Protein 4R1H (pdb70)

Radius of gyration: 22.58 Å; Cα contacts (8 Å, |Δi|>4): 256; chains: 2; bounding box: 58×42×52 Å

Secondary structure (DSSP, 8-state):
--TTS-HHHHHHHHHHHHHHTTSSPTTPBPPPHHHHHHHHT--HHHHHHHHHHHHHTTSEEEETTTEEEE---HHHHHHHHHHHHHHHHHHHHH--TTS--HHHHHHHHHHPPP-/--SSS-HHHHHHHHHHHHHHTTSS-TTPBPPPHHHHHHHHT--HHHHHHHHHHHHHTTSEEEETTTEEEE-S-HHHHHHHHHHHHHHHHHHHHH--TT---HHHHHHHHHH--

Sequence (228 aa):
FDDSKPIYKQIIVHYIIHTEIVTGTYEEAGDKLLSVRELATKLEEVNPTTIQRAYAELEEETEIIIYTVRRGTGKYLTEDKRRIEQQLENDIAKQQLTENFISESKLGINKEKKIIAWVKKVEEVFDDSKPIYKQIVHYIIHTEIVTGTYEAGDKLLSVRRELATKLEVNPTTIQRAYAELEETEIIIYTVRRGTGKYLTEDKRRRIEQLENDIAKQLTENFISSESKLGINKEKIIAWVKKVE

Solvent-accessible surface area: 13862 Å² total

Structure (mmCIF, N/CA/C/O backbone):
data_4R1H
#
_entry.id   4R1H
#
_cell.length_a   54.032
_cell.length_b   68.398
_cell.length_c   84.016
_cell.angle_alpha   90.000
_cell.angle_beta   90.000
_cell.angle_gamma   90.000
#
_symmetry.space_group_name_H-M   'P 21 21 21'
#
loop_
_entity.id
_entity.type
_entity.pdbx_description
1 polymer 'Lmo0741 protein'
2 non-polymer 'ACETATE ION'
3 water water
#
loop_
_atom_site.group_PDB
_atom_site.id
_atom_site.type_symbol
_atom_site.label_atom_id
_atom_site.label_alt_id
_atom_site.label_comp_id
_atom_site.label_asym_id
_atom_site.label_entity_id
_atom_site.label_seq_id
_atom_site.pdbx_PDB_ins_code
_atom_site.Cartn_x
_atom_site.Cartn_y
_atom_site.Cartn_z
_atom_site.occupancy
_atom_site.B_iso_or_equiv
_atom_site.auth_seq_id
_atom_site.auth_comp_id
_atom_site.auth_asym_id
_atom_site.auth_atom_id
_atom_site.pdbx_PDB_model_num
ATOM 1 N N . PHE A 1 6 ? 32.665 -2.254 22.907 1.00 63.74 3 PHE A N 1
ATOM 2 C CA . PHE A 1 6 ? 31.587 -1.272 22.540 1.00 65.86 3 PHE A CA 1
ATOM 3 C C . PHE A 1 6 ? 30.179 -1.873 22.696 1.00 64.33 3 PHE A C 1
ATOM 4 O O . PHE A 1 6 ? 29.989 -3.072 22.567 1.00 70.30 3 PHE A O 1
ATOM 12 N N . ASP A 1 7 ? 29.206 -1.015 22.980 1.00 66.10 4 ASP A N 1
ATOM 13 C CA . ASP A 1 7 ? 27.781 -1.388 23.056 1.00 71.62 4 ASP A CA 1
ATOM 14 C C . ASP A 1 7 ? 27.110 -1.578 21.663 1.00 70.15 4 ASP A C 1
ATOM 15 O O . ASP A 1 7 ? 26.858 -0.617 20.938 1.00 60.08 4 ASP A O 1
ATOM 20 N N . ASP A 1 8 ? 26.764 -2.809 21.298 1.00 77.59 5 ASP A N 1
ATOM 21 C CA . ASP A 1 8 ? 26.105 -3.035 19.992 1.00 77.73 5 ASP A CA 1
ATOM 22 C C . ASP A 1 8 ? 24.622 -2.577 19.925 1.00 75.76 5 ASP A C 1
ATOM 23 O O . ASP A 1 8 ? 23.959 -2.762 18.911 1.00 73.28 5 ASP A O 1
ATOM 28 N N . SER A 1 9 ? 24.136 -1.944 20.990 1.00 77.94 6 SER A N 1
ATOM 29 C CA . SER A 1 9 ? 22.845 -1.225 20.984 1.00 80.48 6 SER A CA 1
ATOM 30 C C . SER A 1 9 ? 22.816 0.186 20.340 1.00 79.75 6 SER A C 1
ATOM 31 O O . SER A 1 9 ? 21.734 0.646 19.955 1.00 82.85 6 SER A O 1
ATOM 34 N N . LYS A 1 10 ? 23.972 0.861 20.235 1.00 72.93 7 LYS A N 1
ATOM 35 C CA . LYS A 1 10 ? 24.062 2.295 19.877 1.00 66.67 7 LYS A CA 1
ATOM 36 C C . LYS A 1 10 ? 25.096 2.467 18.724 1.00 55.04 7 LYS A C 1
ATOM 37 O O . LYS A 1 10 ? 25.942 1.592 18.569 1.00 48.95 7 LYS A O 1
ATOM 43 N N . PRO A 1 11 ? 25.002 3.538 17.886 1.00 46.03 8 PRO A N 1
ATOM 44 C CA . PRO A 1 11 ? 25.865 3.419 16.728 1.00 42.13 8 PRO A CA 1
ATOM 45 C C . PRO A 1 11 ? 27.329 3.315 17.097 1.00 39.85 8 PRO A C 1
ATOM 46 O O . PRO A 1 11 ? 27.817 4.053 17.988 1.00 39.99 8 PRO A O 1
ATOM 50 N N . ILE A 1 12 ? 28.042 2.466 16.393 1.00 37.14 9 ILE A N 1
ATOM 51 C CA . ILE A 1 12 ? 29.463 2.293 16.696 1.00 36.55 9 ILE A CA 1
ATOM 52 C C . ILE A 1 12 ? 30.297 3.532 16.384 1.00 36.02 9 ILE A C 1
ATOM 53 O O . ILE A 1 12 ? 31.131 3.897 17.222 1.00 38.59 9 ILE A O 1
ATOM 58 N N . TYR A 1 13 ? 30.102 4.191 15.232 1.00 32.30 10 TYR A N 1
ATOM 59 C CA . TYR A 1 13 ? 30.932 5.389 14.993 1.00 30.79 10 TYR A CA 1
ATOM 60 C C . TYR A 1 13 ? 30.782 6.439 16.076 1.00 30.58 10 TYR A C 1
ATOM 61 O O . TYR A 1 13 ? 31.777 7.170 16.392 1.00 29.85 10 TYR A O 1
ATOM 70 N N . LYS A 1 14 ? 29.613 6.565 16.688 1.00 31.14 11 LYS A N 1
ATOM 71 C CA . LYS A 1 14 ? 29.446 7.594 17.717 1.00 32.63 11 LYS A CA 1
ATOM 72 C C . LYS A 1 14 ? 30.236 7.177 18.969 1.00 34.92 11 LYS A C 1
ATOM 73 O O . LYS A 1 14 ? 30.703 8.027 19.702 1.00 31.82 11 LYS A O 1
ATOM 79 N N . GLN A 1 15 ? 30.343 5.873 19.229 1.00 34.71 12 GLN A N 1
ATOM 80 C CA . GLN A 1 15 ? 31.155 5.407 20.334 1.00 34.74 12 GLN A CA 1
ATOM 81 C C . GLN A 1 15 ? 32.653 5.651 20.135 1.00 36.65 12 GLN A C 1
ATOM 82 O O . GLN A 1 15 ? 33.403 5.948 21.108 1.00 31.75 12 GLN A O 1
ATOM 88 N N . ILE A 1 16 ? 33.077 5.548 18.893 1.00 32.11 13 ILE A N 1
ATOM 89 C CA A ILE A 1 16 ? 34.436 5.847 18.532 0.70 33.55 13 ILE A CA 1
ATOM 90 C CA B ILE A 1 16 ? 34.434 5.854 18.534 0.30 31.62 13 ILE A CA 1
ATOM 91 C C . ILE A 1 16 ? 34.658 7.343 18.659 1.00 31.24 13 ILE A C 1
ATOM 92 O O . ILE A 1 16 ? 35.734 7.761 19.107 1.00 32.51 13 ILE A O 1
ATOM 101 N N . VAL A 1 17 ? 33.697 8.159 18.205 1.00 29.79 14 VAL A N 1
ATOM 102 C CA . VAL A 1 17 ? 33.828 9.587 18.435 1.00 29.31 14 VAL A CA 1
ATOM 103 C C . VAL A 1 17 ? 34.047 9.853 19.939 1.00 30.19 14 VAL A C 1
ATOM 104 O O . VAL A 1 17 ? 34.927 10.645 20.312 1.00 26.08 14 VAL A O 1
ATOM 108 N N . HIS A 1 18 ? 33.273 9.179 20.782 1.00 27.85 15 HIS A N 1
ATOM 109 C CA . HIS A 1 18 ? 33.388 9.446 22.256 1.00 29.98 15 HIS A CA 1
ATOM 110 C C . HIS A 1 18 ? 34.714 8.998 22.808 1.00 29.07 15 HIS A C 1
ATOM 111 O O . HIS A 1 18 ? 35.290 9.715 23.630 1.00 29.35 15 HIS A O 1
ATOM 118 N N . TYR A 1 19 ? 35.229 7.869 22.344 1.00 28.91 16 TYR A N 1
ATOM 119 C CA . TYR A 1 19 ? 36.526 7.374 22.716 1.00 30.40 16 TYR A CA 1
ATOM 120 C C . TYR A 1 19 ? 37.621 8.375 22.383 1.00 29.18 16 TYR A C 1
ATOM 121 O O . TYR A 1 19 ? 38.440 8.692 23.224 1.00 29.01 16 TYR A O 1
ATOM 130 N N . ILE A 1 20 ? 37.587 8.922 21.170 1.00 27.08 17 ILE A N 1
ATOM 131 C CA A ILE A 1 20 ? 38.556 9.955 20.752 0.60 24.94 17 ILE A CA 1
ATOM 132 C CA B ILE A 1 20 ? 38.572 9.936 20.767 0.40 25.61 17 ILE A CA 1
ATOM 133 C C . ILE A 1 20 ? 38.397 11.214 21.579 1.00 23.81 17 ILE A C 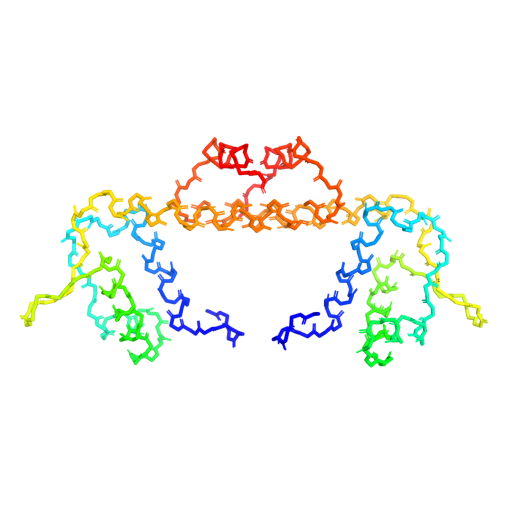1
ATOM 134 O O . ILE A 1 20 ? 39.392 11.796 22.011 1.00 24.75 17 ILE A O 1
ATOM 143 N N . HIS A 1 21 ? 37.147 11.660 21.786 1.00 22.19 18 HIS A N 1
ATOM 144 C CA . HIS A 1 21 ? 36.885 12.815 22.595 1.00 25.35 18 HIS A CA 1
ATOM 145 C C . HIS A 1 21 ? 37.534 12.618 23.950 1.00 23.63 18 HIS A C 1
ATOM 146 O O . HIS A 1 21 ? 38.126 13.569 24.527 1.00 23.40 18 HIS A O 1
ATOM 153 N N . THR A 1 22 ? 37.375 11.415 24.537 1.00 25.84 19 THR A N 1
ATOM 154 C CA . THR A 1 22 ? 38.012 11.108 25.839 1.00 26.51 19 THR A CA 1
ATOM 155 C C . THR A 1 22 ? 39.535 11.281 25.855 1.00 27.45 19 THR A C 1
ATOM 156 O O . THR A 1 22 ? 40.125 11.893 26.793 1.00 26.55 19 THR A O 1
ATOM 160 N N . GLU A 1 23 ? 40.193 10.728 24.851 1.00 25.45 20 GLU A N 1
ATOM 161 C CA . GLU A 1 23 ? 41.660 10.899 24.676 1.00 27.82 20 GLU A CA 1
ATOM 162 C C . GLU A 1 23 ? 42.076 12.357 24.523 1.00 26.27 20 GLU A C 1
ATOM 163 O O . GLU A 1 23 ? 43.074 12.733 25.073 1.00 29.56 20 GLU A O 1
ATOM 169 N N . ILE A 1 24 ? 41.240 13.141 23.874 1.00 25.21 21 ILE A N 1
ATOM 170 C CA . ILE A 1 24 ? 41.436 14.562 23.695 1.00 26.18 21 ILE A CA 1
ATOM 171 C C . ILE A 1 24 ? 41.266 15.383 24.993 1.00 26.35 21 ILE A C 1
ATOM 172 O O . ILE A 1 24 ? 42.173 16.092 25.415 1.00 27.68 21 ILE A O 1
ATOM 177 N N . VAL A 1 25 ? 40.161 15.177 25.688 1.00 25.64 22 VAL A N 1
ATOM 178 C CA . VAL A 1 25 ? 39.859 15.921 26.910 1.00 26.39 22 VAL A CA 1
ATOM 179 C C . VAL A 1 25 ? 40.864 15.611 28.005 1.00 29.25 22 VAL A C 1
ATOM 180 O O . VAL A 1 25 ? 41.315 16.531 28.724 1.00 30.30 22 VAL A O 1
ATOM 184 N N . THR A 1 26 ? 41.324 14.372 28.090 1.00 30.19 23 THR A N 1
ATOM 185 C CA . THR A 1 26 ? 42.340 14.002 29.087 1.00 34.31 23 THR A CA 1
ATOM 186 C C . THR A 1 26 ? 43.767 14.388 28.686 1.00 36.87 23 THR A C 1
ATOM 187 O O . THR A 1 26 ? 44.681 14.274 29.486 1.00 37.68 23 THR A O 1
ATOM 191 N N . GLY A 1 27 ? 44.002 14.865 27.471 1.00 34.19 24 GLY A N 1
ATOM 192 C CA . GLY A 1 27 ? 45.330 15.275 27.097 1.00 35.70 24 GLY A CA 1
ATOM 193 C C . GLY A 1 27 ? 46.192 14.120 26.694 1.00 35.91 24 GLY A C 1
ATOM 194 O O . GLY A 1 27 ? 47.376 14.275 26.488 1.00 38.27 24 GLY A O 1
ATOM 195 N N . THR A 1 28 ? 45.602 12.956 26.470 1.00 35.96 25 THR A N 1
ATOM 196 C CA . THR A 1 28 ? 46.353 11.837 25.904 1.00 39.27 25 THR A CA 1
ATOM 197 C C . THR A 1 28 ? 46.823 12.222 24.512 1.00 39.57 25 THR A C 1
ATOM 198 O O . THR A 1 28 ? 47.943 11.948 24.115 1.00 41.13 25 THR A O 1
ATOM 202 N N . TYR A 1 29 ? 45.958 12.867 23.768 1.00 39.12 26 TYR A N 1
ATOM 203 C CA . TYR A 1 29 ? 46.353 13.543 22.548 1.00 40.27 26 TYR A CA 1
ATOM 204 C C . TYR A 1 29 ? 46.475 15.018 22.957 1.00 42.33 26 TYR A C 1
ATOM 205 O O . TYR A 1 29 ? 45.535 15.587 23.544 1.00 38.42 26 TYR A O 1
ATOM 214 N N . GLU A 1 30 ? 47.628 15.669 22.726 1.00 43.78 27 GLU A N 1
ATOM 215 C CA A GLU A 1 30 ? 47.740 17.096 23.035 0.60 45.76 27 GLU A CA 1
ATOM 216 C CA B GLU A 1 30 ? 47.651 17.104 23.021 0.40 43.69 27 GLU A CA 1
ATOM 217 C C . GLU A 1 30 ? 47.476 17.934 21.767 1.00 41.35 27 GLU A C 1
ATOM 218 O O . GLU A 1 30 ? 47.621 17.457 20.654 1.00 37.50 27 GLU A O 1
ATOM 229 N N . ALA A 1 31 ? 47.052 19.166 21.984 1.00 42.61 28 ALA A N 1
ATOM 230 C CA . ALA A 1 31 ? 46.637 20.055 20.934 1.00 41.96 28 ALA A CA 1
ATOM 231 C C . ALA A 1 31 ? 47.730 20.115 19.891 1.00 40.08 28 ALA A C 1
ATOM 232 O O . ALA A 1 31 ? 48.926 20.262 20.239 1.00 41.66 28 ALA A O 1
ATOM 234 N N . GLY A 1 32 ? 47.345 19.938 18.635 1.00 37.02 29 GLY A N 1
ATOM 235 C CA . GLY A 1 32 ? 48.249 19.997 17.516 1.00 38.87 29 GLY A CA 1
ATOM 236 C C . GLY A 1 32 ? 48.852 18.657 17.161 1.00 39.10 29 GLY A C 1
ATOM 237 O O . GLY A 1 32 ? 49.468 18.549 16.133 1.00 40.53 29 GLY A O 1
ATOM 238 N N . ASP A 1 33 ? 48.651 17.626 17.983 1.00 39.53 30 ASP A N 1
ATOM 239 C CA . ASP A 1 33 ? 49.299 16.294 17.730 1.00 40.14 30 ASP A CA 1
ATOM 240 C C . ASP A 1 33 ? 48.777 15.583 16.509 1.00 39.39 30 ASP A C 1
ATOM 241 O O . ASP A 1 33 ? 47.588 15.684 16.184 1.00 34.84 30 ASP A O 1
ATOM 246 N N . LYS A 1 34 ? 49.665 14.839 15.844 1.00 38.14 31 LYS A N 1
ATOM 247 C CA . LYS A 1 34 ? 49.293 13.930 14.767 1.00 39.42 31 LYS A CA 1
ATOM 248 C C . LYS A 1 34 ? 48.504 12.737 15.336 1.00 39.46 31 LYS A C 1
ATOM 249 O O . LYS A 1 34 ? 48.864 12.204 16.381 1.00 41.66 31 LYS A O 1
ATOM 255 N N . LEU A 1 35 ? 47.410 12.374 14.670 1.00 38.62 32 LEU A N 1
ATOM 256 C CA . LEU A 1 35 ? 46.528 11.285 15.134 1.00 37.51 32 LEU A CA 1
ATOM 257 C C . LEU A 1 35 ? 46.914 10.009 14.407 1.00 36.33 32 LEU A C 1
ATOM 258 O O . LEU A 1 35 ? 47.625 10.039 13.420 1.00 36.90 32 LEU A O 1
ATOM 263 N N . LEU A 1 36 ? 46.439 8.887 14.909 1.00 36.87 33 LEU A N 1
ATOM 264 C CA . LEU A 1 36 ? 46.590 7.636 14.221 1.00 38.47 33 LEU A CA 1
ATOM 265 C C . LEU A 1 36 ? 45.812 7.669 12.894 1.00 35.79 33 LEU A C 1
ATOM 266 O O . LEU A 1 36 ? 44.761 8.297 12.790 1.00 32.86 33 LEU A O 1
ATOM 271 N N . SER A 1 37 ? 46.353 7.003 11.885 1.00 37.56 34 SER A N 1
ATOM 272 C CA . SER A 1 37 ? 45.645 6.802 10.587 1.00 39.47 34 SER A CA 1
ATOM 273 C C . SER A 1 37 ? 44.369 5.993 10.777 1.00 36.47 34 SER A C 1
ATOM 274 O O . SER A 1 37 ? 44.213 5.279 11.761 1.00 37.72 34 SER A O 1
ATOM 277 N N . VAL A 1 38 ? 43.470 6.074 9.807 1.00 37.20 35 VAL A N 1
ATOM 278 C CA . VAL A 1 38 ? 42.248 5.257 9.853 1.00 38.53 35 VAL A CA 1
ATOM 279 C C . VAL A 1 38 ? 42.618 3.805 10.117 1.00 37.07 35 VAL A C 1
ATOM 280 O O . VAL A 1 38 ? 42.029 3.131 10.965 1.00 37.21 35 VAL A O 1
ATOM 284 N N . ARG A 1 39 ? 43.589 3.301 9.364 1.00 43.29 36 ARG A N 1
ATOM 285 C CA . ARG A 1 39 ? 44.018 1.911 9.482 1.00 47.83 36 ARG A CA 1
ATOM 286 C C . ARG A 1 39 ? 44.572 1.511 10.864 1.00 45.26 36 ARG A C 1
ATOM 287 O O . ARG A 1 39 ? 44.163 0.483 11.448 1.00 46.55 36 ARG A O 1
ATOM 295 N N . GLU A 1 40 ? 45.490 2.331 11.376 1.00 44.92 37 GLU A N 1
ATOM 296 C CA . GLU A 1 40 ? 46.058 2.169 12.746 1.00 47.31 37 GLU A CA 1
ATOM 297 C C . GLU A 1 40 ? 44.975 2.127 13.789 1.00 42.74 37 GLU A C 1
ATOM 298 O O . GLU A 1 40 ? 44.939 1.267 14.652 1.00 41.31 37 GLU A O 1
ATOM 304 N N . LEU A 1 41 ? 44.050 3.072 13.724 1.00 38.52 38 LEU A N 1
ATOM 305 C CA . LEU A 1 41 ? 43.022 3.101 14.741 1.00 38.87 38 LEU A CA 1
ATOM 306 C C . LEU A 1 41 ? 42.079 1.906 14.628 1.00 39.07 38 LEU A C 1
ATOM 307 O O . LEU A 1 41 ? 41.627 1.391 15.650 1.00 39.08 38 LEU A O 1
ATOM 312 N N . ALA A 1 42 ? 41.680 1.561 13.406 1.00 38.82 39 ALA A N 1
ATOM 313 C CA . ALA A 1 42 ? 40.755 0.414 13.173 1.00 41.08 39 ALA A CA 1
ATOM 314 C C . ALA A 1 42 ? 41.319 -0.866 13.794 1.00 45.04 39 ALA A C 1
ATOM 315 O O . ALA A 1 42 ? 40.583 -1.669 14.377 1.00 50.13 39 ALA A O 1
ATOM 317 N N . THR A 1 43 ? 42.634 -1.022 13.679 1.00 47.17 40 THR A N 1
ATOM 318 C CA . THR A 1 43 ? 43.348 -2.198 14.235 1.00 53.06 40 THR A CA 1
ATOM 319 C C . THR A 1 43 ? 43.336 -2.158 15.738 1.00 55.05 40 THR A C 1
ATOM 320 O O . THR A 1 43 ? 42.927 -3.119 16.400 1.00 55.04 40 THR A O 1
ATOM 324 N N . LYS A 1 44 ? 43.720 -1.002 16.282 1.00 53.11 41 LYS A N 1
ATOM 325 C CA . LYS A 1 44 ? 43.803 -0.834 17.721 1.00 53.33 41 LYS A CA 1
ATOM 326 C C . LYS A 1 44 ? 42.461 -1.075 18.373 1.00 51.49 41 LYS A C 1
ATOM 327 O O . LYS A 1 44 ? 42.384 -1.756 19.406 1.00 54.73 41 LYS A O 1
ATOM 333 N N . LEU A 1 45 ? 41.385 -0.543 17.783 1.00 46.33 42 LEU A N 1
ATOM 334 C CA . LEU A 1 45 ? 40.038 -0.755 18.352 1.00 48.11 42 LEU A CA 1
ATOM 335 C C . LEU A 1 45 ? 39.308 -2.011 17.821 1.00 47.19 42 LEU A C 1
ATOM 336 O O . LEU A 1 45 ? 38.212 -2.298 18.296 1.00 49.47 42 LEU A O 1
ATOM 341 N N . GLU A 1 46 ? 39.931 -2.702 16.872 1.00 49.98 43 GLU A N 1
ATOM 342 C CA A GLU A 1 46 ? 39.336 -3.880 16.212 0.60 52.10 43 GLU A CA 1
ATOM 343 C CA B GLU A 1 46 ? 39.352 -3.870 16.186 0.40 52.21 43 GLU A CA 1
ATOM 344 C C . GLU A 1 46 ? 37.927 -3.549 15.755 1.00 52.35 43 GLU A C 1
ATOM 345 O O . GLU A 1 46 ? 36.957 -4.163 16.191 1.00 48.84 43 GLU A O 1
ATOM 356 N N . VAL A 1 47 ? 37.821 -2.520 14.914 1.00 50.26 44 VAL A N 1
ATOM 357 C CA . VAL A 1 47 ? 36.535 -2.162 14.295 1.00 48.63 44 VAL A CA 1
ATOM 358 C C . VAL A 1 47 ? 36.796 -2.000 12.814 1.00 45.16 44 VAL A C 1
ATOM 359 O O . VAL A 1 47 ? 37.929 -1.907 12.372 1.00 45.04 44 VAL A O 1
ATOM 363 N N . ASN A 1 48 ? 35.709 -1.991 12.055 1.00 46.19 45 ASN A N 1
ATOM 364 C CA . ASN A 1 48 ? 35.753 -1.752 10.649 1.00 45.16 45 ASN A CA 1
ATOM 365 C C . ASN A 1 48 ? 36.274 -0.355 10.379 1.00 45.55 45 ASN A C 1
ATOM 366 O O . ASN A 1 48 ? 35.724 0.582 10.968 1.00 42.84 45 ASN A O 1
ATOM 371 N N . PRO A 1 49 ? 37.291 -0.222 9.501 1.00 41.88 46 PRO A N 1
ATOM 372 C CA . PRO A 1 49 ? 37.822 1.075 9.121 1.00 44.62 46 PRO A CA 1
ATOM 373 C C . PRO A 1 49 ? 36.769 2.071 8.628 1.00 44.20 46 PRO A C 1
ATOM 374 O O . PRO A 1 49 ? 36.980 3.243 8.782 1.00 37.62 46 PRO A O 1
ATOM 378 N N . THR A 1 50 ? 35.662 1.623 8.030 1.00 41.67 47 THR A N 1
ATOM 379 C CA . THR A 1 50 ? 34.669 2.565 7.525 1.00 41.12 47 THR A CA 1
ATOM 380 C C . THR A 1 50 ? 34.020 3.251 8.692 1.00 38.35 47 THR A C 1
ATOM 381 O O . THR A 1 50 ? 33.444 4.334 8.552 1.00 37.70 47 THR A O 1
ATOM 385 N N . THR A 1 51 ? 34.030 2.625 9.878 1.00 36.71 48 THR A N 1
ATOM 386 C CA . THR A 1 51 ? 33.486 3.219 11.051 1.00 36.03 48 THR A CA 1
ATOM 387 C C . THR A 1 51 ? 34.426 4.319 11.579 1.00 32.72 48 THR A C 1
ATOM 388 O O . THR A 1 51 ? 34.018 5.379 12.089 1.00 33.62 48 THR A O 1
ATOM 392 N N . ILE A 1 52 ? 35.690 4.056 11.467 1.00 32.24 49 ILE A N 1
ATOM 393 C CA . ILE A 1 52 ? 36.675 5.062 11.871 1.00 32.10 49 ILE A CA 1
ATOM 394 C C . ILE A 1 52 ? 36.583 6.273 10.901 1.00 31.62 49 ILE A C 1
ATOM 395 O O . ILE A 1 52 ? 36.654 7.413 11.291 1.00 31.41 49 ILE A O 1
ATOM 400 N N . GLN A 1 53 ? 36.472 5.985 9.605 1.00 31.44 50 GLN A N 1
ATOM 401 C CA . GLN A 1 53 ? 36.354 7.030 8.621 1.00 30.81 50 GLN A CA 1
ATOM 402 C C . GLN A 1 53 ? 35.200 7.891 8.986 1.00 30.69 50 GLN A C 1
ATOM 403 O O . GLN A 1 53 ? 35.311 9.120 8.878 1.00 31.20 50 GLN A O 1
ATOM 409 N N . ARG A 1 54 ? 34.068 7.286 9.400 1.00 30.27 51 ARG A N 1
ATOM 410 C CA . ARG A 1 54 ? 32.882 8.105 9.679 1.00 30.16 51 ARG A CA 1
ATOM 411 C C . ARG A 1 54 ? 33.133 8.947 10.931 1.00 30.11 51 ARG A C 1
ATOM 412 O O . ARG A 1 54 ? 32.747 10.153 10.969 1.00 31.13 51 ARG A O 1
ATOM 420 N N . ALA A 1 55 ? 33.776 8.337 11.920 1.00 27.81 52 ALA A N 1
ATOM 421 C CA . ALA A 1 55 ? 34.087 9.049 13.189 1.00 29.06 52 ALA A CA 1
ATOM 422 C C . ALA A 1 55 ? 35.054 10.244 12.919 1.00 27.27 52 ALA A C 1
ATOM 423 O O . ALA A 1 55 ? 34.806 11.370 13.379 1.00 28.67 52 ALA A O 1
ATOM 425 N N . TYR A 1 56 ? 36.102 9.988 12.132 1.00 27.59 53 TYR A N 1
ATOM 426 C CA . TYR A 1 56 ? 37.031 11.048 11.722 1.00 25.23 53 TYR A CA 1
ATOM 427 C C . TYR A 1 56 ? 36.310 12.149 10.939 1.00 28.37 53 TYR A C 1
ATOM 428 O O . TYR A 1 56 ? 36.543 13.329 11.179 1.00 26.83 53 TYR A O 1
ATOM 437 N N . ALA A 1 57 ? 35.383 11.801 10.036 1.00 29.00 54 ALA A N 1
ATOM 438 C CA . ALA A 1 57 ? 34.572 12.817 9.374 1.00 28.65 54 ALA A CA 1
ATOM 439 C C . ALA A 1 57 ? 33.783 13.709 10.282 1.00 30.72 54 ALA A C 1
ATOM 440 O O . ALA A 1 57 ? 33.779 14.925 10.113 1.00 30.00 54 ALA A O 1
ATOM 442 N N . GLU A 1 58 ? 33.142 13.132 11.292 1.00 28.09 55 GLU A N 1
ATOM 443 C CA . GLU A 1 58 ? 32.383 13.886 12.216 1.00 29.79 55 GLU A CA 1
ATOM 444 C C . GLU A 1 58 ? 33.321 14.804 13.034 1.00 25.86 55 GLU A C 1
ATOM 445 O O . GLU A 1 58 ? 33.017 15.983 13.230 1.00 28.73 55 GLU A O 1
ATOM 451 N N . LEU A 1 59 ? 34.448 14.272 13.419 1.00 24.66 56 LEU A N 1
ATOM 452 C CA . LEU A 1 59 ? 35.447 15.095 14.159 1.00 25.32 56 LEU A CA 1
ATOM 453 C C . LEU A 1 59 ? 35.980 16.285 13.310 1.00 27.15 56 LEU A C 1
ATOM 454 O O . LEU A 1 59 ? 36.278 17.421 13.827 1.00 28.68 56 LEU A O 1
ATOM 459 N N . GLU A 1 60 ? 36.111 16.053 12.022 1.00 26.59 57 GLU A N 1
ATOM 460 C CA . GLU A 1 60 ? 36.566 17.128 11.129 1.00 31.05 57 GLU A CA 1
ATOM 461 C C . GLU A 1 60 ? 35.466 18.153 10.936 1.00 31.12 57 GLU A C 1
ATOM 462 O O . GLU A 1 60 ? 35.711 19.403 11.001 1.00 29.46 57 GLU A O 1
ATOM 468 N N . GLU A 1 61 ? 34.233 17.698 10.753 1.00 30.79 58 GLU A N 1
ATOM 469 C CA A GLU A 1 61 ? 33.093 18.625 10.577 0.60 33.24 58 GLU A CA 1
ATOM 470 C CA B GLU A 1 61 ? 33.076 18.594 10.589 0.40 32.89 58 GLU A CA 1
ATOM 471 C C . GLU A 1 61 ? 32.916 19.520 11.797 1.00 33.32 58 GLU A C 1
ATOM 472 O O . GLU A 1 61 ? 32.514 20.684 11.646 1.00 33.79 58 GLU A O 1
ATOM 483 N N . THR A 1 62 ? 33.209 19.003 12.993 1.00 28.24 59 THR A N 1
ATOM 484 C CA . THR A 1 62 ? 33.030 19.771 14.214 1.00 30.55 59 THR A CA 1
ATOM 485 C C . THR A 1 62 ? 34.292 20.547 14.629 1.00 31.01 59 THR A C 1
ATOM 486 O O . THR A 1 62 ? 34.327 21.122 15.724 1.00 31.39 59 THR A O 1
ATOM 490 N N . GLU A 1 63 ? 35.294 20.549 13.739 1.00 31.48 60 GLU A N 1
ATOM 491 C CA . GLU A 1 63 ? 36.534 21.330 13.888 1.00 33.82 60 GLU A CA 1
ATOM 492 C C . GLU A 1 63 ? 37.419 20.839 15.020 1.00 29.25 60 GLU A C 1
ATOM 493 O O . GLU A 1 63 ? 38.296 21.575 15.534 1.00 31.04 60 GLU A O 1
ATOM 499 N N . ILE A 1 64 ? 37.293 19.565 15.348 1.00 26.07 61 ILE A N 1
ATOM 500 C CA A ILE A 1 64 ? 38.127 18.955 16.387 0.60 26.18 61 ILE A CA 1
ATOM 501 C CA B ILE A 1 64 ? 38.128 18.956 16.383 0.40 26.25 61 ILE A CA 1
ATOM 502 C C . ILE A 1 64 ? 39.438 18.458 15.787 1.00 27.52 61 ILE A C 1
ATOM 503 O O . ILE A 1 64 ? 40.513 18.534 16.411 1.00 28.63 61 ILE A O 1
ATOM 512 N N . ILE A 1 65 ? 39.371 17.972 14.551 1.00 25.37 62 ILE A N 1
ATOM 513 C CA . ILE A 1 65 ? 40.555 17.531 13.838 1.00 26.03 62 ILE A CA 1
ATOM 514 C C . ILE A 1 65 ? 40.575 18.149 12.473 1.00 25.63 62 ILE A C 1
ATOM 515 O O . ILE A 1 65 ? 39.549 18.640 11.999 1.00 27.19 62 ILE A O 1
ATOM 520 N N . TYR A 1 66 ? 41.736 18.056 11.819 1.00 28.99 63 TYR A N 1
ATOM 521 C CA . TYR A 1 66 ? 41.871 18.531 10.449 1.00 27.86 63 TYR A CA 1
ATOM 522 C C . TYR A 1 66 ? 42.872 17.652 9.718 1.00 30.53 63 TYR A C 1
ATOM 523 O O . TYR A 1 66 ? 43.687 16.955 10.328 1.00 28.14 63 TYR A O 1
ATOM 532 N N . THR A 1 67 ? 42.869 17.779 8.397 1.00 32.06 64 THR A N 1
ATOM 533 C CA . THR A 1 67 ? 43.679 16.907 7.530 1.00 33.46 64 THR A CA 1
ATOM 534 C C . THR A 1 67 ? 44.684 17.740 6.780 1.00 33.71 64 THR A C 1
ATOM 535 O O . THR A 1 67 ? 44.365 18.818 6.301 1.00 35.33 64 THR A O 1
ATOM 539 N N . VAL A 1 68 ? 45.917 17.288 6.769 1.00 34.65 65 VAL A N 1
ATOM 540 C CA . VAL A 1 68 ? 46.948 17.865 5.909 1.00 34.09 65 VAL A CA 1
ATOM 541 C C . VAL A 1 68 ? 47.152 16.734 4.864 1.00 42.07 65 VAL A C 1
ATOM 542 O O . VAL A 1 68 ? 47.810 15.736 5.179 1.00 40.93 65 VAL A O 1
ATOM 546 N N . ARG A 1 69 ? 46.553 16.872 3.682 1.00 47.76 66 ARG A N 1
ATOM 547 C CA A ARG A 1 69 ? 46.567 15.800 2.659 0.60 51.57 66 ARG A CA 1
ATOM 548 C CA B ARG A 1 69 ? 46.547 15.772 2.695 0.40 49.64 66 ARG A CA 1
ATOM 549 C C . ARG A 1 69 ? 47.979 15.262 2.455 1.00 50.24 66 ARG A C 1
ATOM 550 O O . ARG A 1 69 ? 48.949 16.048 2.318 1.00 47.57 66 ARG A O 1
ATOM 565 N N . GLY A 1 70 ? 48.104 13.931 2.437 1.00 56.01 67 GLY A N 1
ATOM 566 C CA . GLY A 1 70 ? 49.394 13.265 2.268 1.00 56.86 67 GLY A CA 1
ATOM 567 C C . GLY A 1 70 ? 50.414 13.429 3.385 1.00 58.44 67 GLY A C 1
ATOM 568 O O . GLY A 1 70 ? 51.558 12.974 3.248 1.00 53.79 67 GLY A O 1
ATOM 569 N N . THR A 1 71 ? 50.040 14.079 4.493 1.00 56.08 68 THR A N 1
ATOM 570 C CA . THR A 1 71 ? 50.832 13.967 5.722 1.00 53.90 68 THR A CA 1
ATOM 571 C C . THR A 1 71 ? 50.070 13.247 6.854 1.00 58.47 68 THR A C 1
ATOM 572 O O . THR A 1 71 ? 50.662 12.402 7.527 1.00 61.57 68 THR A O 1
ATOM 576 N N . GLY A 1 72 ? 48.776 13.532 7.038 1.00 49.48 69 GLY A N 1
ATOM 577 C CA . GLY A 1 72 ? 48.027 12.962 8.157 1.00 48.81 69 GLY A CA 1
ATOM 578 C C . GLY A 1 72 ? 46.882 13.800 8.710 1.00 45.08 69 GLY A C 1
ATOM 579 O O . GLY A 1 72 ? 46.408 14.771 8.084 1.00 39.93 69 GLY A O 1
ATOM 580 N N . LYS A 1 73 ? 46.411 13.376 9.878 1.00 37.62 70 LYS A N 1
ATOM 581 C CA . LYS A 1 73 ? 45.323 14.020 10.567 1.00 33.87 70 LYS A CA 1
ATOM 582 C C . LYS A 1 73 ? 45.821 14.467 11.932 1.00 31.16 70 LYS A C 1
ATOM 583 O O . LYS A 1 73 ? 46.613 13.783 12.572 1.00 33.49 70 LYS A O 1
ATOM 589 N N . TYR A 1 74 ? 45.332 15.627 12.336 1.00 28.89 71 TYR A N 1
ATOM 590 C CA . TYR A 1 74 ? 45.840 16.325 13.474 1.00 29.43 71 TYR A CA 1
ATOM 591 C C . TYR A 1 74 ? 44.740 16.817 14.360 1.00 27.10 71 TYR A C 1
ATOM 592 O O . TYR A 1 74 ? 43.715 17.343 13.924 1.00 26.59 71 TYR A O 1
ATOM 601 N N . LEU A 1 75 ? 45.034 16.831 15.642 1.00 29.08 72 LEU A N 1
ATOM 602 C CA . LEU A 1 75 ? 44.179 17.480 16.602 1.00 28.32 72 LEU A CA 1
ATOM 603 C C . LEU A 1 75 ? 44.282 18.968 16.530 1.00 27.65 72 LEU A C 1
ATOM 604 O O . LEU A 1 75 ? 45.384 19.519 16.450 1.00 28.92 72 LEU A O 1
ATOM 609 N N . THR A 1 76 ? 43.148 19.656 16.569 1.00 25.41 73 THR A N 1
ATOM 610 C CA . THR A 1 76 ? 43.170 21.085 16.671 1.00 25.84 73 THR A CA 1
ATOM 611 C C . THR A 1 76 ? 44.144 21.641 17.683 1.00 29.33 73 THR A C 1
ATOM 612 O O . THR A 1 76 ? 44.345 21.061 18.785 1.00 28.69 73 THR A O 1
ATOM 616 N N . GLU A 1 77 ? 44.797 22.759 17.345 1.00 28.64 74 GLU A N 1
ATOM 617 C CA . GLU A 1 77 ? 45.646 23.387 18.300 1.00 30.78 74 GLU A CA 1
ATOM 618 C C . GLU A 1 77 ? 44.917 24.501 19.061 1.00 33.77 74 GLU A C 1
ATOM 619 O O . GLU A 1 77 ? 45.524 25.160 19.925 1.00 38.54 74 GLU A O 1
ATOM 625 N N . ASP A 1 78 ? 43.603 24.701 18.794 1.00 32.96 75 ASP A N 1
ATOM 626 C CA . ASP A 1 78 ? 42.836 25.744 19.390 1.00 34.02 75 ASP A CA 1
ATOM 627 C C . ASP A 1 78 ? 42.388 25.268 20.790 1.00 32.80 75 ASP A C 1
ATOM 628 O O . ASP A 1 78 ? 41.535 24.393 20.921 1.00 31.03 75 ASP A O 1
ATOM 633 N N . LYS A 1 79 ? 42.980 25.835 21.824 1.00 35.14 76 LYS A N 1
ATOM 634 C CA . LYS A 1 79 ? 42.687 25.370 23.191 1.00 36.11 76 LYS A CA 1
ATOM 635 C C . LYS A 1 79 ? 41.255 25.629 23.604 1.00 35.38 76 LYS A C 1
ATOM 636 O O . LYS A 1 79 ? 40.670 24.812 24.332 1.00 34.42 76 LYS A O 1
ATOM 642 N N . ARG A 1 80 ? 40.674 26.753 23.194 1.00 34.32 77 ARG A N 1
ATOM 643 C CA . ARG A 1 80 ? 39.309 27.028 23.561 1.00 36.75 77 ARG A CA 1
ATOM 644 C C . ARG A 1 80 ? 38.396 25.977 22.958 1.00 34.65 77 ARG A C 1
ATOM 645 O O . ARG A 1 80 ? 37.387 25.606 23.618 1.00 30.42 77 ARG A O 1
ATOM 653 N N . ARG A 1 81 ? 38.701 25.473 21.742 1.00 30.37 78 ARG A N 1
ATOM 654 C CA . ARG A 1 81 ? 37.826 24.465 21.142 1.00 29.11 78 ARG A CA 1
ATOM 655 C C . ARG A 1 81 ? 37.786 23.180 21.972 1.00 28.26 78 ARG A C 1
ATOM 656 O O . ARG A 1 81 ? 36.755 22.491 22.086 1.00 26.57 78 ARG A O 1
ATOM 664 N N . ILE A 1 82 ? 38.932 22.817 22.501 1.00 27.44 79 ILE A N 1
ATOM 665 C CA . ILE A 1 82 ? 39.054 21.615 23.289 1.00 28.07 79 ILE A CA 1
ATOM 666 C C . ILE A 1 82 ? 38.382 21.826 24.684 1.00 26.88 79 ILE A C 1
ATOM 667 O O . ILE A 1 82 ? 37.719 20.868 25.196 1.00 27.01 79 ILE A O 1
ATOM 672 N N . GLU A 1 83 ? 38.537 23.025 25.231 1.00 27.93 80 GLU A N 1
ATOM 673 C CA . GLU A 1 83 ? 37.750 23.398 26.447 1.00 31.22 80 GLU A CA 1
ATOM 674 C C . GLU A 1 83 ? 36.242 23.274 26.207 1.00 30.39 80 GLU A C 1
ATOM 675 O O . GLU A 1 83 ? 35.470 22.782 27.068 1.00 28.04 80 GLU A O 1
ATOM 681 N N . GLN A 1 84 ? 35.792 23.729 25.037 1.00 29.03 81 GLN A N 1
ATOM 682 C CA A GLN A 1 84 ? 34.355 23.699 24.726 0.60 30.60 81 GLN A CA 1
ATOM 683 C CA B GLN A 1 84 ? 34.374 23.683 24.680 0.40 29.03 81 GLN A CA 1
ATOM 684 C C . GLN A 1 84 ? 33.889 22.245 24.570 1.00 26.62 81 GLN A C 1
ATOM 685 O O . GLN A 1 84 ? 32.746 21.898 24.993 1.00 26.94 81 GLN A O 1
ATOM 696 N N . LEU A 1 85 ? 34.739 21.375 23.995 1.00 24.71 82 LEU A N 1
ATOM 697 C CA . LEU A 1 85 ? 34.410 19.957 23.886 1.00 24.27 82 LEU A CA 1
ATOM 698 C C . LEU A 1 85 ? 34.202 19.327 25.326 1.00 25.92 82 LEU A C 1
ATOM 699 O O . LEU A 1 85 ? 33.178 18.648 25.583 1.00 23.80 82 LEU A O 1
ATOM 704 N N . GLU A 1 86 ? 35.163 19.534 26.191 1.00 23.88 83 GLU A N 1
ATOM 705 C CA . GLU A 1 86 ? 35.009 19.077 27.602 1.00 23.20 83 GLU A CA 1
ATOM 706 C C . GLU A 1 86 ? 33.713 19.602 28.218 1.00 23.34 83 GLU A C 1
ATOM 707 O O . GLU A 1 86 ? 32.909 18.818 28.811 1.00 23.77 83 GLU A O 1
ATOM 713 N N . ASN A 1 87 ? 33.422 20.861 28.024 1.00 23.18 84 ASN A N 1
ATOM 714 C CA . ASN A 1 87 ? 32.229 21.526 28.630 1.00 25.14 84 ASN A CA 1
ATOM 715 C C . ASN A 1 87 ? 30.966 20.874 28.093 1.00 23.63 84 ASN A C 1
ATOM 716 O O . ASN A 1 87 ? 30.037 20.517 28.843 1.00 24.76 84 ASN A O 1
ATOM 721 N N . ASP A 1 88 ? 30.893 20.711 26.797 1.00 22.71 85 ASP A N 1
ATOM 722 C CA . ASP A 1 88 ? 29.748 20.063 26.163 1.00 24.55 85 ASP A CA 1
ATOM 723 C C . ASP A 1 88 ? 29.489 18.627 26.695 1.00 22.80 85 ASP A C 1
ATOM 724 O O . ASP A 1 88 ? 28.304 18.312 26.984 1.00 24.03 85 ASP A O 1
ATOM 729 N N . ILE A 1 89 ? 30.541 17.817 26.846 1.00 20.06 86 ILE A N 1
ATOM 730 C CA . ILE A 1 89 ? 30.383 16.468 27.255 1.00 21.40 86 ILE A CA 1
ATOM 731 C C . ILE A 1 89 ? 29.987 16.398 28.732 1.00 21.20 86 ILE A C 1
ATOM 732 O O . ILE A 1 89 ? 29.019 15.646 29.085 1.00 21.13 86 ILE A O 1
ATOM 737 N N . ALA A 1 90 ? 30.675 17.170 29.529 1.00 21.55 87 ALA A N 1
ATOM 738 C CA . ALA A 1 90 ? 30.404 17.214 30.992 1.00 20.99 87 ALA A CA 1
ATOM 739 C C . ALA A 1 90 ? 28.981 17.746 31.235 1.00 22.91 87 ALA A C 1
ATOM 740 O O . ALA A 1 90 ? 28.259 17.237 32.122 1.00 20.28 87 ALA A O 1
ATOM 742 N N . LYS A 1 91 ? 28.575 18.778 30.509 1.00 20.70 88 LYS A N 1
ATOM 743 C CA . LYS A 1 91 ? 27.217 19.322 30.677 1.00 22.05 88 LYS A CA 1
ATOM 744 C C . LYS A 1 91 ? 26.151 18.294 30.430 1.00 22.01 88 LYS A C 1
ATOM 745 O O . LYS A 1 91 ? 25.176 18.150 31.234 1.00 22.71 88 LYS A O 1
ATOM 751 N N . GLN A 1 92 ? 26.293 17.527 29.341 1.00 21.31 89 GLN A N 1
ATOM 752 C CA A GLN A 1 92 ? 25.328 16.515 29.022 0.70 24.44 89 GLN A CA 1
ATOM 753 C CA B GLN A 1 92 ? 25.323 16.495 29.016 0.30 23.37 89 GLN A CA 1
ATOM 754 C C . GLN A 1 92 ? 25.290 15.381 30.061 1.00 23.55 89 GLN A C 1
ATOM 755 O O . GLN A 1 92 ? 24.201 14.920 30.457 1.00 20.78 89 GLN A O 1
ATOM 766 N N . LEU A 1 93 ? 26.441 14.945 30.499 1.00 19.67 90 LEU A N 1
ATOM 767 C CA . LEU A 1 93 ? 26.494 13.952 31.522 1.00 20.94 90 LEU A CA 1
ATOM 768 C C . LEU A 1 93 ? 25.820 14.416 32.807 1.00 19.59 90 LEU A C 1
ATOM 769 O O . LEU A 1 93 ? 25.044 13.647 33.425 1.00 18.46 90 LEU A O 1
ATOM 774 N N . THR A 1 94 ? 26.091 15.624 33.201 1.00 18.92 91 THR A N 1
ATOM 775 C CA . THR A 1 94 ? 25.557 16.215 34.429 1.00 18.97 91 THR A CA 1
ATOM 776 C C . THR A 1 94 ? 24.026 16.436 34.286 1.00 21.27 91 THR A C 1
ATOM 777 O O . THR A 1 94 ? 23.278 16.047 35.230 1.00 18.96 91 THR A O 1
ATOM 781 N N . GLU A 1 95 ? 23.561 16.987 33.175 1.00 18.82 92 GLU A N 1
ATOM 782 C CA . GLU A 1 95 ? 22.116 17.191 32.975 1.00 20.88 92 GLU A CA 1
ATOM 783 C C . GLU A 1 95 ? 21.393 15.838 33.047 1.00 21.16 92 GLU A C 1
ATOM 784 O O . GLU A 1 95 ? 20.317 15.731 33.701 1.00 21.16 92 GLU A O 1
ATOM 790 N N . ASN A 1 96 ? 21.941 14.811 32.396 1.00 19.69 93 ASN A N 1
ATOM 791 C CA . ASN A 1 96 ? 21.294 13.513 32.404 1.00 20.73 93 ASN A CA 1
ATOM 792 C C . ASN A 1 96 ? 21.218 12.910 33.834 1.00 20.30 93 ASN A C 1
ATOM 793 O O . ASN A 1 96 ? 20.184 12.324 34.190 1.00 19.65 93 ASN A O 1
ATOM 798 N N . PHE A 1 97 ? 22.308 13.016 34.564 1.00 18.48 94 PHE A N 1
ATOM 799 C CA . PHE A 1 97 ? 22.388 12.535 35.936 1.00 17.79 94 PHE A CA 1
ATOM 800 C C . PHE A 1 97 ? 21.368 13.261 36.835 1.00 17.60 94 PHE A C 1
ATOM 801 O O . PHE A 1 97 ? 20.602 12.614 37.552 1.00 18.49 94 PHE A O 1
ATOM 809 N N . ILE A 1 98 ? 21.446 14.573 36.841 1.00 17.46 95 ILE A N 1
ATOM 810 C CA . ILE A 1 98 ? 20.473 15.349 37.608 1.00 18.86 95 ILE A CA 1
ATOM 811 C C . ILE A 1 98 ? 19.035 14.963 37.215 1.00 18.22 95 ILE A C 1
ATOM 812 O O . ILE A 1 98 ? 18.159 14.835 38.117 1.00 18.89 95 ILE A O 1
ATOM 817 N N . SER A 1 99 ? 18.718 14.837 35.923 1.00 17.40 96 SER A N 1
ATOM 818 C CA . SER A 1 99 ? 17.376 14.449 35.517 1.00 18.83 96 SER A CA 1
ATOM 819 C C . SER A 1 99 ? 16.944 13.102 36.117 1.00 20.30 96 SER A C 1
ATOM 820 O O . SER A 1 99 ? 15.836 12.955 36.689 1.00 19.43 96 SER A O 1
ATOM 823 N N . GLU A 1 100 ? 17.811 12.110 36.008 1.00 18.45 97 GLU A N 1
ATOM 824 C CA . GLU A 1 100 ? 17.446 10.782 36.489 1.00 20.33 97 GLU A CA 1
ATOM 825 C C . GLU A 1 100 ? 17.272 10.782 38.018 1.00 18.43 97 GLU A C 1
ATOM 826 O O . GLU A 1 100 ? 16.353 10.148 38.523 1.00 18.74 97 GLU A O 1
ATOM 840 N N . SER A 1 102 ? 16.483 13.387 39.859 1.00 19.44 99 SER A N 1
ATOM 841 C CA . SER A 1 102 ? 15.327 14.253 40.128 1.00 18.49 99 SER A CA 1
ATOM 842 C C . SER A 1 102 ? 14.052 13.457 39.962 1.00 19.17 99 SER A C 1
ATOM 843 O O . SER A 1 102 ? 13.116 13.632 40.772 1.00 19.51 99 SER A O 1
ATOM 846 N N . LYS A 1 103 ? 13.976 12.626 38.945 1.00 18.16 100 LYS A N 1
ATOM 847 C CA . LYS A 1 103 ? 12.823 11.763 38.736 1.00 19.85 100 LYS A CA 1
ATOM 848 C C . LYS A 1 103 ? 12.518 10.833 39.872 1.00 18.63 100 LYS A C 1
ATOM 849 O O . LYS A 1 103 ? 11.335 10.446 40.049 1.00 20.55 100 LYS A O 1
ATOM 855 N N . LEU A 1 104 ? 13.531 10.474 40.634 1.00 19.30 101 LEU A N 1
ATOM 856 C CA . LEU A 1 104 ? 13.388 9.631 41.810 1.00 20.78 101 LEU A CA 1
ATOM 857 C C . LEU A 1 104 ? 12.921 10.447 43.032 1.00 21.22 101 LEU A C 1
ATOM 858 O O . LEU A 1 104 ? 12.735 9.921 44.114 1.00 22.20 101 LEU A O 1
ATOM 863 N N . GLY A 1 105 ? 12.771 11.766 42.863 1.00 19.77 102 GLY A N 1
ATOM 864 C CA . GLY A 1 105 ? 12.401 12.617 43.991 1.00 20.58 102 GLY A CA 1
ATOM 865 C C . GLY A 1 105 ? 13.527 13.005 44.87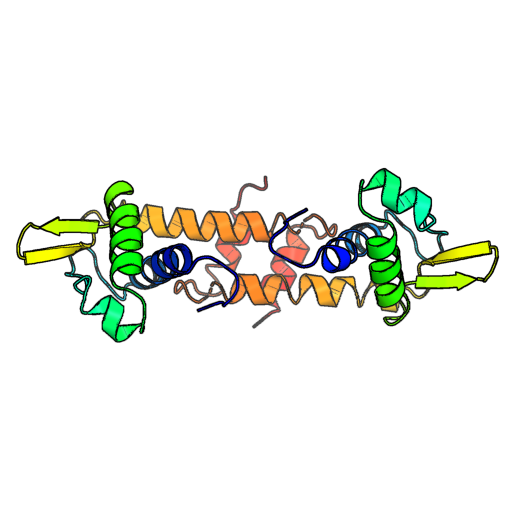4 1.00 22.37 102 GLY A C 1
ATOM 866 O O . GLY A 1 105 ? 13.330 13.484 46.005 1.00 21.31 102 GLY A O 1
ATOM 867 N N . ILE A 1 106 ? 14.783 12.916 44.379 1.00 21.09 103 ILE A N 1
ATOM 868 C CA . ILE A 1 106 ? 15.960 13.281 45.146 1.00 21.46 103 ILE A CA 1
ATOM 869 C C . ILE A 1 106 ? 16.308 14.675 44.845 1.00 21.64 103 ILE A C 1
ATOM 870 O O . ILE A 1 106 ? 16.623 14.997 43.675 1.00 22.07 103 ILE A O 1
ATOM 875 N N . ASN A 1 107 ? 16.302 15.563 45.850 1.00 20.04 104 ASN A N 1
ATOM 876 C CA . ASN A 1 107 ? 16.546 16.974 45.652 1.00 21.80 104 ASN A CA 1
ATOM 877 C C . ASN A 1 107 ? 17.995 17.325 45.466 1.00 21.43 104 ASN A C 1
ATOM 878 O O . ASN A 1 107 ? 18.853 16.443 45.604 1.00 21.55 104 ASN A O 1
ATOM 883 N N . LYS A 1 108 ? 18.265 18.530 44.997 1.00 21.71 105 LYS A N 1
ATOM 884 C CA . LYS A 1 108 ? 19.648 18.875 44.609 1.00 23.20 105 LYS A CA 1
ATOM 885 C C . LYS A 1 108 ? 20.628 18.684 45.759 1.00 22.77 105 LYS A C 1
ATOM 886 O O . LYS A 1 108 ? 21.750 18.231 45.560 1.00 20.33 105 LYS A O 1
ATOM 892 N N . GLU A 1 109 ? 20.248 19.106 46.968 1.00 23.12 106 GLU A N 1
ATOM 893 C CA . GLU A 1 109 ? 21.129 18.910 48.081 1.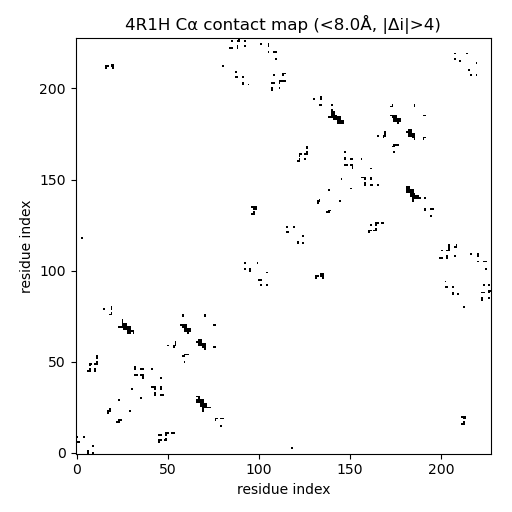00 26.49 106 GLU A CA 1
ATOM 894 C C . GLU A 1 109 ? 21.472 17.469 48.290 1.00 23.37 106 GLU A C 1
ATOM 895 O O . GLU A 1 109 ? 22.643 17.134 48.619 1.00 23.34 106 GLU A O 1
ATOM 901 N N . LYS A 1 110 ? 20.499 16.595 48.169 1.00 22.18 107 LYS A N 1
ATOM 902 C CA A LYS A 1 110 ? 20.775 15.179 48.383 0.60 23.06 107 LYS A CA 1
ATOM 903 C CA B LYS A 1 110 ? 20.725 15.144 48.363 0.40 22.67 107 LYS A CA 1
ATOM 904 C C . LYS A 1 110 ? 21.553 14.547 47.222 1.00 20.15 107 LYS A C 1
ATOM 905 O O . LYS A 1 110 ? 22.287 13.589 47.410 1.00 20.45 107 LYS A O 1
ATOM 916 N N . ILE A 1 111 ? 21.377 15.080 46.013 1.00 19.54 108 ILE A N 1
ATOM 917 C CA . ILE A 1 111 ? 22.214 14.672 44.853 1.00 19.39 108 ILE A CA 1
ATOM 918 C C . ILE A 1 111 ? 23.685 14.990 45.120 1.00 19.63 108 ILE A C 1
ATOM 919 O O . ILE A 1 111 ? 24.579 14.155 44.925 1.00 20.50 108 ILE A O 1
ATOM 924 N N . ILE A 1 112 ? 23.952 16.211 45.616 1.00 19.73 109 ILE A N 1
ATOM 925 C CA . ILE A 1 112 ? 25.292 16.625 45.991 1.00 21.93 109 ILE A CA 1
ATOM 926 C C . ILE A 1 112 ? 25.843 15.707 47.061 1.00 22.72 109 ILE A C 1
ATOM 927 O O . ILE A 1 112 ? 26.975 15.298 46.951 1.00 23.09 109 ILE A O 1
ATOM 932 N N . ALA A 1 113 ? 25.028 15.363 48.061 1.00 22.14 110 ALA A N 1
ATOM 933 C CA . ALA A 1 113 ? 25.473 14.465 49.128 1.00 23.93 110 ALA A CA 1
ATOM 934 C C . ALA A 1 113 ? 25.859 13.080 48.589 1.00 22.00 110 ALA A C 1
ATOM 935 O O . ALA A 1 113 ? 26.849 12.504 49.015 1.00 22.99 110 ALA A O 1
ATOM 937 N N . TRP A 1 114 ? 25.088 12.576 47.631 1.00 22.22 111 TRP A N 1
ATOM 938 C CA . TRP A 1 114 ? 25.389 11.276 46.960 1.00 22.07 111 TRP A CA 1
ATOM 939 C C . TRP A 1 114 ? 26.725 11.309 46.279 1.00 22.32 111 TRP A C 1
ATOM 940 O O . TRP A 1 114 ? 27.585 10.432 46.430 1.00 23.55 111 TRP A O 1
ATOM 951 N N . VAL A 1 115 ? 26.956 12.376 45.513 1.00 20.38 112 VAL A N 1
ATOM 952 C CA . VAL A 1 115 ? 28.219 12.545 44.776 1.00 21.96 112 VAL A CA 1
ATOM 953 C C . VAL A 1 115 ? 29.387 12.573 45.733 1.00 24.01 112 VAL A C 1
ATOM 954 O O . VAL A 1 115 ? 30.441 11.943 45.498 1.00 25.40 112 VAL A O 1
ATOM 958 N N . LYS A 1 116 ? 29.232 13.256 46.844 1.00 24.14 113 LYS A N 1
ATOM 959 C CA . LYS A 1 116 ? 30.287 13.307 47.856 1.00 28.05 113 LYS A CA 1
ATOM 960 C C . LYS A 1 116 ? 30.556 11.993 48.570 1.00 31.04 113 LYS A C 1
ATOM 961 O O . LYS A 1 116 ? 31.695 11.727 48.953 1.00 35.22 113 LYS A O 1
ATOM 967 N N . LYS A 1 117 ? 29.536 11.179 48.781 1.00 29.47 114 LYS A N 1
ATOM 968 C CA . LYS A 1 117 ? 29.691 9.978 49.580 1.00 36.06 114 LYS A CA 1
ATOM 969 C C . LYS A 1 117 ? 30.107 8.766 48.768 1.00 40.17 114 LYS A C 1
ATOM 970 O O . LYS A 1 117 ? 30.681 7.850 49.341 1.00 41.86 114 LYS A O 1
ATOM 976 N N . VAL A 1 118 ? 29.964 8.800 47.446 1.00 36.19 115 VAL A N 1
ATOM 977 C CA . VAL A 1 118 ? 30.131 7.597 46.670 1.00 42.48 115 VAL A CA 1
ATOM 978 C C . VAL A 1 118 ? 31.553 7.144 46.473 1.00 55.83 115 VAL A C 1
ATOM 979 O O . VAL A 1 118 ? 32.360 7.849 45.893 1.00 60.68 115 VAL A O 1
ATOM 983 N N . GLU A 1 119 ? 31.779 5.938 47.001 1.00 63.51 116 GLU A N 1
ATOM 984 C CA . GLU A 1 119 ? 32.932 5.102 46.760 1.00 74.62 116 GLU A CA 1
ATOM 985 C C . GLU A 1 119 ? 33.129 4.923 45.240 1.00 72.73 116 GLU A C 1
ATOM 986 O O . GLU A 1 119 ? 32.241 4.431 44.514 1.00 60.83 116 GLU A O 1
ATOM 992 N N . GLU A 1 120 ? 34.287 5.347 44.755 1.00 74.45 117 GLU A N 1
ATOM 993 C CA . GLU A 1 120 ? 34.473 5.519 43.325 1.00 83.81 117 GLU A CA 1
ATOM 994 C C . GLU A 1 120 ? 35.180 4.293 42.734 1.00 83.13 117 GLU A C 1
ATOM 995 O O . GLU A 1 120 ? 36.272 3.937 43.168 1.00 78.07 117 GLU A O 1
ATOM 1001 N N . VAL A 1 121 ? 34.549 3.672 41.733 1.00 85.10 118 VAL A N 1
ATOM 1002 C CA . VAL A 1 121 ? 34.885 2.295 41.329 1.00 89.73 118 VAL A CA 1
ATOM 1003 C C . VAL A 1 121 ? 35.449 2.179 39.914 1.00 84.63 118 VAL A C 1
ATOM 1004 O O . VAL A 1 121 ? 36.230 1.271 39.636 1.00 79.78 118 VAL A O 1
ATOM 1008 N N . PHE B 1 6 ? 7.885 5.513 26.200 1.00 61.18 3 PHE B N 1
ATOM 1009 C CA . PHE B 1 6 ? 9.123 4.636 26.330 1.00 62.45 3 PHE B CA 1
ATOM 1010 C C . PHE B 1 6 ? 10.083 4.656 25.138 1.00 63.08 3 PHE B C 1
ATOM 1011 O O . PHE B 1 6 ? 9.659 4.800 24.005 1.00 65.34 3 PHE B O 1
ATOM 1019 N N . ASP B 1 7 ? 11.369 4.491 25.435 1.00 60.06 4 ASP B N 1
ATOM 1020 C CA . ASP B 1 7 ? 12.448 4.540 24.437 1.00 64.28 4 ASP B CA 1
ATOM 1021 C C . ASP B 1 7 ? 12.387 3.356 23.486 1.00 69.61 4 ASP B C 1
ATOM 1022 O O . ASP B 1 7 ? 12.611 2.209 23.888 1.00 58.78 4 ASP B O 1
ATOM 1027 N N . ASP B 1 8 ? 12.120 3.685 22.223 1.00 79.01 5 ASP B N 1
ATOM 1028 C CA . ASP B 1 8 ? 12.110 2.769 21.070 1.00 90.02 5 ASP B CA 1
ATOM 1029 C C . ASP B 1 8 ? 13.128 1.631 21.024 1.00 84.17 5 ASP B C 1
ATOM 1030 O O . ASP B 1 8 ? 12.806 0.533 20.556 1.00 81.21 5 ASP B O 1
ATOM 1035 N N . SER B 1 9 ? 14.359 1.917 21.429 1.00 81.01 6 SER B N 1
ATOM 1036 C CA . SER B 1 9 ? 15.468 0.995 21.225 1.00 81.80 6 SER B CA 1
ATOM 1037 C C . SER B 1 9 ? 15.602 -0.089 22.317 1.00 86.02 6 SER B C 1
ATOM 1038 O O . SER B 1 9 ? 15.741 -1.263 21.964 1.00 94.91 6 SER B O 1
ATOM 1041 N N . LYS B 1 10 ? 15.535 0.266 23.612 1.00 76.26 7 LYS B N 1
ATOM 1042 C CA . LYS B 1 10 ? 15.721 -0.740 24.692 1.00 67.54 7 LYS B CA 1
ATOM 1043 C C . LYS B 1 10 ? 14.470 -1.603 25.002 1.00 59.65 7 LYS B C 1
ATOM 1044 O O . LYS B 1 10 ? 13.331 -1.185 24.672 1.00 56.27 7 LYS B O 1
ATOM 1050 N N . PRO B 1 11 ? 14.669 -2.822 25.596 1.00 50.77 8 PRO B N 1
ATOM 1051 C CA . PRO B 1 11 ? 13.425 -3.582 25.836 1.00 49.12 8 PRO B CA 1
ATOM 1052 C C . PRO B 1 11 ? 12.432 -2.889 26.780 1.00 40.69 8 PRO B C 1
ATOM 1053 O O . PRO B 1 11 ? 12.839 -2.289 27.789 1.00 41.64 8 PRO B O 1
ATOM 1057 N N . ILE B 1 12 ? 11.170 -3.041 26.449 1.00 39.88 9 ILE B N 1
ATOM 1058 C CA . ILE B 1 12 ? 10.129 -2.328 27.151 1.00 38.91 9 ILE B CA 1
ATOM 1059 C C . ILE B 1 12 ? 10.055 -2.823 28.622 1.00 39.53 9 ILE B C 1
ATOM 1060 O O . ILE B 1 12 ? 9.930 -1.977 29.533 1.00 36.29 9 ILE B O 1
ATOM 1065 N N . TYR B 1 13 ? 10.237 -4.132 28.884 1.00 36.27 10 TYR B N 1
ATOM 1066 C CA . TYR B 1 13 ? 9.994 -4.649 30.244 1.00 36.11 10 TYR B CA 1
ATOM 1067 C C . TYR B 1 13 ? 10.960 -4.030 31.225 1.00 32.93 10 TYR B C 1
ATOM 1068 O O . TYR B 1 13 ? 10.589 -3.833 32.399 1.00 30.87 10 TYR B O 1
ATOM 1077 N N . LYS B 1 14 ? 12.181 -3.685 30.794 1.00 30.83 11 LYS B N 1
ATOM 1078 C CA . LYS B 1 14 ? 13.173 -3.097 31.663 1.00 32.57 11 LYS B CA 1
ATOM 1079 C C . LYS B 1 14 ? 12.759 -1.643 32.035 1.00 32.20 11 LYS B C 1
ATOM 1080 O O . LYS B 1 14 ? 13.010 -1.154 33.147 1.00 30.31 11 LYS B O 1
ATOM 1086 N N . GLN B 1 15 ? 12.131 -0.990 31.061 1.00 34.92 12 GLN B N 1
ATOM 1087 C CA . GLN B 1 15 ? 11.703 0.377 31.251 1.00 32.91 12 GLN B CA 1
ATOM 1088 C C . GLN B 1 15 ? 10.462 0.356 32.184 1.00 27.88 12 GLN B C 1
ATOM 1089 O O . GLN B 1 15 ? 10.337 1.280 33.017 1.00 27.93 12 GLN B O 1
ATOM 1095 N N . ILE B 1 16 ? 9.653 -0.680 32.115 1.00 28.23 13 ILE B N 1
ATOM 1096 C CA . ILE B 1 16 ? 8.486 -0.849 33.038 1.00 28.31 13 ILE B CA 1
ATOM 1097 C C . ILE B 1 16 ? 8.983 -1.068 34.456 1.00 26.99 13 ILE B C 1
ATOM 1098 O O . ILE B 1 16 ? 8.482 -0.463 35.426 1.00 23.53 13 ILE B O 1
ATOM 1103 N N . VAL B 1 17 ? 9.998 -1.924 34.615 1.00 24.59 14 VAL B N 1
ATOM 1104 C CA . VAL B 1 17 ? 10.572 -2.142 35.931 1.00 23.87 14 VAL B CA 1
ATOM 1105 C C . VAL B 1 17 ? 11.021 -0.801 36.488 1.00 23.82 14 VAL B C 1
ATOM 1106 O O . VAL B 1 17 ? 10.744 -0.448 37.655 1.00 22.42 14 VAL B O 1
ATOM 1110 N N . HIS B 1 18 ? 11.744 -0.001 35.673 1.00 23.47 15 HIS B N 1
ATOM 1111 C CA . HIS B 1 18 ? 12.258 1.253 36.193 1.00 25.47 15 HIS B CA 1
ATOM 1112 C C . HIS B 1 18 ? 11.103 2.264 36.498 1.00 21.01 15 HIS B C 1
ATOM 1113 O O . HIS B 1 18 ? 11.178 2.991 37.486 1.00 21.34 15 HIS B O 1
ATOM 1120 N N . TYR B 1 19 ? 10.083 2.232 35.674 1.00 21.64 16 TYR B N 1
ATOM 1121 C CA . TYR B 1 19 ? 8.877 3.074 35.884 1.00 22.54 16 TYR B CA 1
ATOM 1122 C C . TYR B 1 19 ? 8.232 2.754 37.264 1.00 21.45 16 TYR B C 1
ATOM 1123 O O . TYR B 1 19 ? 7.917 3.671 38.029 1.00 20.44 16 TYR B O 1
ATOM 1132 N N . ILE B 1 20 ? 8.081 1.488 37.573 1.00 21.87 17 ILE B N 1
ATOM 1133 C CA A ILE B 1 20 ? 7.502 1.088 38.861 0.60 21.85 17 ILE B CA 1
ATOM 1134 C CA B ILE B 1 20 ? 7.515 1.057 38.863 0.40 22.38 17 ILE B CA 1
ATOM 1135 C C . ILE B 1 20 ? 8.459 1.397 40.011 1.00 20.89 17 ILE B C 1
ATOM 1136 O O . ILE B 1 20 ? 8.036 1.920 41.071 1.00 19.33 17 ILE B O 1
ATOM 1145 N N . HIS B 1 21 ? 9.768 1.143 39.815 1.00 20.33 18 HIS B N 1
ATOM 1146 C CA . HIS B 1 21 ? 10.742 1.518 40.781 1.00 20.49 18 HIS B CA 1
ATOM 1147 C C . HIS B 1 21 ? 10.642 3.038 41.129 1.00 19.66 18 HIS B C 1
ATOM 1148 O O . HIS B 1 21 ? 10.723 3.435 42.277 1.00 20.53 18 HIS B O 1
ATOM 1155 N N . THR B 1 22 ? 10.449 3.854 40.123 1.00 19.22 19 THR B N 1
ATOM 1156 C CA . THR B 1 22 ? 10.377 5.295 40.281 1.00 20.08 19 THR B CA 1
ATOM 1157 C C . THR B 1 22 ? 9.111 5.698 41.072 1.00 19.88 19 THR B C 1
ATOM 1158 O O . THR B 1 22 ? 9.152 6.543 41.968 1.00 19.65 19 THR B O 1
ATOM 1162 N N . GLU B 1 23 ? 7.991 5.048 40.771 1.00 19.21 20 GLU B N 1
ATOM 1163 C CA . GLU B 1 23 ? 6.783 5.262 41.572 1.00 21.13 20 GLU B CA 1
ATOM 1164 C C . GLU B 1 23 ? 6.970 4.875 43.000 1.00 19.45 20 GLU B C 1
ATOM 1165 O O . GLU B 1 23 ? 6.450 5.586 43.854 1.00 19.22 20 GLU B O 1
ATOM 1171 N N . ILE B 1 24 ? 7.739 3.863 43.291 1.00 18.86 21 ILE B N 1
ATOM 1172 C CA . ILE B 1 24 ? 8.012 3.464 44.666 1.00 19.45 21 ILE B CA 1
ATOM 1173 C C . ILE B 1 24 ? 8.919 4.460 45.363 1.00 19.58 21 ILE B C 1
ATOM 1174 O O . ILE B 1 24 ? 8.617 4.929 46.465 1.00 20.08 21 ILE B O 1
ATOM 1179 N N . VAL B 1 25 ? 10.046 4.806 44.709 1.00 21.19 22 VAL B N 1
ATOM 1180 C CA . VAL B 1 25 ? 11.068 5.635 45.349 1.00 19.97 22 VAL B CA 1
ATOM 1181 C C . VAL B 1 25 ? 10.509 7.049 45.619 1.00 20.04 22 VAL B C 1
ATOM 1182 O O . VAL B 1 25 ? 10.826 7.684 46.647 1.00 20.58 22 VAL B O 1
ATOM 1186 N N . THR B 1 26 ? 9.680 7.584 44.710 1.00 19.09 23 THR B N 1
ATOM 1187 C CA . THR B 1 26 ? 9.075 8.857 44.888 1.00 19.80 23 THR B CA 1
ATOM 1188 C C . THR B 1 26 ? 7.943 8.857 45.924 1.00 20.35 23 THR B C 1
ATOM 1189 O O . THR B 1 26 ? 7.437 9.914 46.306 1.00 20.73 23 THR B O 1
ATOM 1193 N N . GLY B 1 27 ? 7.576 7.664 46.386 1.00 20.24 24 GLY B N 1
ATOM 1194 C CA . GLY B 1 27 ? 6.455 7.516 47.334 1.00 22.50 24 GLY B CA 1
ATOM 1195 C C . GLY B 1 27 ? 5.095 7.683 46.731 1.00 23.16 24 GLY B C 1
ATOM 1196 O O . GLY B 1 27 ? 4.082 7.882 47.444 1.00 24.70 24 GLY B O 1
ATOM 1197 N N . THR B 1 28 ? 4.997 7.533 45.409 1.00 21.03 25 THR B N 1
ATOM 1198 C CA . THR B 1 28 ? 3.704 7.479 44.783 1.00 22.62 25 THR B CA 1
ATOM 1199 C C . THR B 1 28 ? 2.889 6.337 45.414 1.00 21.74 25 THR B C 1
ATOM 1200 O O . THR B 1 28 ? 1.634 6.462 45.531 1.00 24.89 25 THR B O 1
ATOM 1204 N N . TYR B 1 29 ? 3.548 5.237 45.585 1.00 23.18 26 TYR B N 1
ATOM 1205 C CA . TYR B 1 29 ? 3.059 4.094 46.387 1.00 27.13 26 TYR B CA 1
ATOM 1206 C C . TYR B 1 29 ? 3.803 4.127 47.708 1.00 26.52 26 TYR B C 1
ATOM 1207 O O . TYR B 1 29 ? 5.021 4.339 47.722 1.00 30.00 26 TYR B O 1
ATOM 1216 N N . GLU B 1 30 ? 3.046 3.924 48.808 1.00 26.80 27 GLU B N 1
ATOM 1217 C CA . GLU B 1 30 ? 3.616 3.733 50.099 1.00 27.38 27 GLU B CA 1
ATOM 1218 C C . GLU B 1 30 ? 3.632 2.222 50.432 1.00 25.44 27 GLU B C 1
ATOM 1219 O O . GLU B 1 30 ? 2.891 1.458 49.870 1.00 24.75 27 GLU B O 1
ATOM 1225 N N . ALA B 1 31 ? 4.514 1.870 51.342 1.00 26.06 28 ALA B N 1
ATOM 1226 C CA . ALA B 1 31 ? 4.702 0.486 51.768 1.00 25.60 28 ALA B CA 1
ATOM 1227 C C . ALA B 1 31 ? 3.337 -0.183 52.005 1.00 25.79 28 ALA B C 1
ATOM 1228 O O . ALA B 1 31 ? 2.472 0.384 52.691 1.00 27.57 28 ALA B O 1
ATOM 1230 N N . GLY B 1 32 ? 3.130 -1.348 51.397 1.00 25.05 29 GLY B N 1
ATOM 1231 C CA . GLY B 1 32 ? 1.852 -2.102 51.571 1.00 26.52 29 GLY B CA 1
ATOM 1232 C C . GLY B 1 32 ? 0.749 -1.750 50.581 1.00 27.41 29 GLY B C 1
ATOM 1233 O O . GLY B 1 32 ? -0.272 -2.436 50.498 1.00 26.53 29 GLY B O 1
ATOM 1234 N N . ASP B 1 33 ? 0.947 -0.695 49.745 1.00 24.12 30 ASP B N 1
ATOM 1235 C CA . ASP B 1 33 ? -0.141 -0.280 48.870 1.00 26.10 30 ASP B CA 1
ATOM 1236 C C . ASP B 1 33 ? -0.411 -1.290 47.792 1.00 24.07 30 ASP B C 1
ATOM 1237 O O . ASP B 1 33 ? 0.526 -1.953 47.288 1.00 25.30 30 ASP B O 1
ATOM 1242 N N . LYS B 1 34 ? -1.690 -1.369 47.374 1.00 24.79 31 LYS B N 1
ATOM 1243 C CA . LYS B 1 34 ? -2.049 -2.206 46.263 1.00 25.31 31 LYS B CA 1
ATOM 1244 C C . LYS B 1 34 ? -1.654 -1.532 44.935 1.00 26.58 31 LYS B C 1
ATOM 1245 O O . LYS B 1 34 ? -1.861 -0.345 44.787 1.00 26.69 31 LYS B O 1
ATOM 1251 N N . LEU B 1 35 ? -1.034 -2.321 44.089 1.00 27.61 32 LEU B N 1
ATOM 1252 C CA . LEU B 1 35 ? -0.549 -1.876 42.757 1.00 31.09 32 LEU B CA 1
ATOM 1253 C C . LEU B 1 35 ? -1.640 -2.114 41.746 1.00 27.59 32 LEU B C 1
ATOM 1254 O O . LEU B 1 35 ? -2.657 -2.762 42.025 1.00 27.50 32 LEU B O 1
ATOM 1259 N N . LEU B 1 36 ? -1.498 -1.515 40.571 1.00 26.26 33 LEU B N 1
ATOM 1260 C CA . LEU B 1 36 ? -2.385 -1.836 39.514 1.00 24.90 33 LEU B CA 1
ATOM 1261 C C . LEU B 1 36 ? -2.290 -3.280 39.092 1.00 27.66 33 LEU B C 1
ATOM 1262 O O . LEU B 1 36 ? -1.210 -3.879 39.116 1.00 28.05 33 LEU B O 1
ATOM 1267 N N . SER B 1 37 ? -3.403 -3.820 38.593 1.00 29.37 34 SER B N 1
ATOM 1268 C CA . SER B 1 37 ? -3.350 -5.206 38.078 1.00 33.52 34 SER B CA 1
ATOM 1269 C C . SER B 1 37 ? -2.540 -5.228 36.769 1.00 32.50 34 SER B C 1
ATOM 1270 O O . SER B 1 37 ? -2.288 -4.174 36.180 1.00 29.87 34 SER B O 1
ATOM 1273 N N . VAL B 1 38 ? -2.134 -6.418 36.296 1.00 31.82 35 VAL B N 1
ATOM 1274 C CA . VAL B 1 38 ? -1.463 -6.523 35.001 1.00 31.71 35 VAL B CA 1
ATOM 1275 C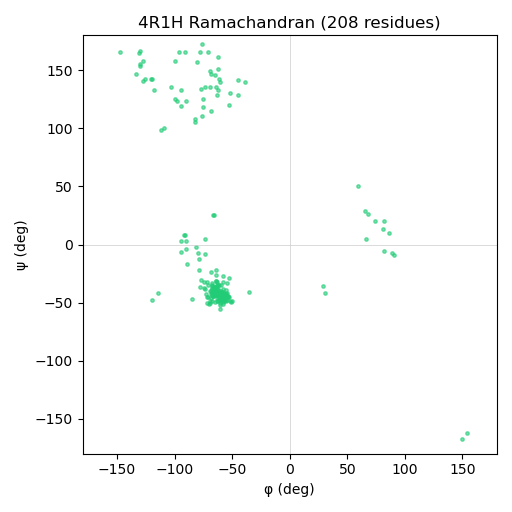 C . VAL B 1 38 ? -2.237 -5.828 33.885 1.00 33.07 35 VAL B C 1
ATOM 1276 O O . VAL B 1 38 ? -1.680 -5.041 33.132 1.00 32.27 35 VAL B O 1
ATOM 1280 N N . ARG B 1 39 ? -3.530 -6.120 33.781 1.00 37.21 36 ARG B N 1
ATOM 1281 C CA A ARG B 1 39 ? -4.375 -5.539 32.738 0.60 39.42 36 ARG B CA 1
ATOM 1282 C CA B ARG B 1 39 ? -4.434 -5.535 32.778 0.40 36.84 36 ARG B CA 1
ATOM 1283 C C . ARG B 1 39 ? -4.543 -4.035 32.877 1.00 35.44 36 ARG B C 1
ATOM 1284 O O . ARG B 1 39 ? -4.487 -3.322 31.862 1.00 35.09 36 ARG B O 1
ATOM 1299 N N . GLU B 1 40 ? -4.735 -3.553 34.110 1.00 35.49 37 GLU B N 1
ATOM 1300 C CA . GLU B 1 40 ? -4.846 -2.122 34.363 1.00 33.76 37 GLU B CA 1
ATOM 1301 C C . GLU B 1 40 ? -3.597 -1.372 33.959 1.00 31.60 37 GLU B C 1
ATOM 1302 O O . GLU B 1 40 ? -3.668 -0.331 33.314 1.00 33.25 37 GLU B O 1
ATOM 1308 N N . LEU B 1 41 ? -2.423 -1.867 34.353 1.00 27.00 38 LEU B N 1
ATOM 1309 C CA . LEU B 1 41 ? -1.212 -1.171 33.954 1.00 27.44 38 LEU B CA 1
ATOM 1310 C C . LEU B 1 41 ? -0.929 -1.247 32.448 1.00 28.88 38 LEU B C 1
ATOM 1311 O O . LEU B 1 41 ? -0.423 -0.279 31.870 1.00 29.11 38 LEU B O 1
ATOM 1316 N N . ALA B 1 42 ? -1.171 -2.424 31.843 1.00 30.20 39 ALA B N 1
ATOM 1317 C CA . ALA B 1 42 ? -0.971 -2.605 30.386 1.00 33.36 39 ALA B CA 1
ATOM 1318 C C . ALA B 1 42 ? -1.828 -1.591 29.638 1.00 35.65 39 ALA B C 1
ATOM 1319 O O . ALA B 1 42 ? -1.391 -0.948 28.701 1.00 37.91 39 ALA B O 1
ATOM 1321 N N . THR B 1 43 ? -3.068 -1.448 30.098 1.00 36.49 40 THR B N 1
ATOM 1322 C CA . THR B 1 43 ? -3.984 -0.488 29.474 1.00 40.82 40 THR B CA 1
ATOM 1323 C C . THR B 1 43 ? -3.478 0.906 29.672 1.00 42.62 40 THR B C 1
ATOM 1324 O O . THR B 1 43 ? -3.365 1.656 28.704 1.00 42.82 40 THR B O 1
ATOM 1328 N N . LYS B 1 44 ? -3.131 1.262 30.915 1.00 43.00 41 LYS B N 1
ATOM 1329 C CA . LYS B 1 44 ? -2.656 2.618 31.191 1.00 43.29 41 LYS B CA 1
ATOM 1330 C C . LYS B 1 44 ? -1.476 3.027 30.340 1.00 43.81 41 LYS B C 1
ATOM 1331 O O . LYS B 1 44 ? -1.421 4.157 29.850 1.00 41.05 41 LYS B O 1
ATOM 1337 N N . LEU B 1 45 ? -0.531 2.118 30.162 1.00 38.22 42 LEU B N 1
ATOM 1338 C CA . LEU B 1 45 ? 0.700 2.432 29.494 1.00 40.22 42 LEU B CA 1
ATOM 1339 C C . LEU B 1 45 ? 0.646 2.094 28.015 1.00 41.57 42 LEU B C 1
ATOM 1340 O O . LEU B 1 45 ? 1.614 2.384 27.313 1.00 42.32 42 LEU B O 1
ATOM 1345 N N . GLU B 1 46 ? -0.421 1.452 27.573 1.00 40.47 43 GLU B N 1
ATOM 1346 C CA . GLU B 1 46 ? -0.506 0.997 26.170 1.00 49.45 43 GLU B CA 1
ATOM 1347 C C . GLU B 1 46 ? 0.645 0.023 25.824 1.00 46.85 43 GLU B C 1
ATOM 1348 O O . GLU B 1 46 ? 1.340 0.167 24.797 1.00 45.30 43 GLU B O 1
ATOM 1354 N N . VAL B 1 47 ? 0.807 -0.994 26.677 1.00 41.20 44 VAL B N 1
ATOM 1355 C CA . VAL B 1 47 ? 1.910 -1.938 26.568 1.00 41.57 44 VAL B CA 1
ATOM 1356 C C . VAL B 1 47 ? 1.295 -3.330 26.642 1.00 42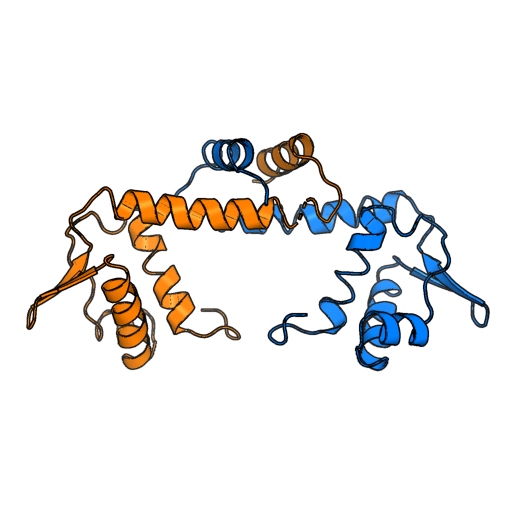.65 44 VAL B C 1
ATOM 1357 O O . VAL B 1 47 ? 0.255 -3.554 27.221 1.00 40.22 44 VAL B O 1
ATOM 1361 N N . ASN B 1 48 ? 1.956 -4.308 26.053 1.00 43.34 45 ASN B N 1
ATOM 1362 C CA . ASN B 1 48 ? 1.460 -5.651 26.072 1.00 41.99 45 ASN B CA 1
ATOM 1363 C C . ASN B 1 48 ? 1.362 -6.200 27.512 1.00 41.13 45 ASN B C 1
ATOM 1364 O O . ASN B 1 48 ? 2.309 -6.048 28.277 1.00 39.21 45 ASN B O 1
ATOM 1369 N N . PRO B 1 49 ? 0.247 -6.811 27.875 1.00 39.37 46 PRO B N 1
ATOM 1370 C CA . PRO B 1 49 ? 0.078 -7.430 29.203 1.00 41.38 46 PRO B CA 1
ATOM 1371 C C . PRO B 1 49 ? 1.178 -8.435 29.545 1.00 40.54 46 PRO B C 1
ATOM 1372 O O . PRO B 1 49 ? 1.578 -8.552 30.697 1.00 35.43 46 PRO B O 1
ATOM 1376 N N . THR B 1 50 ? 1.673 -9.124 28.532 1.00 41.21 47 THR B N 1
ATOM 1377 C CA . THR B 1 50 ? 2.814 -10.001 28.714 1.00 40.59 47 THR B CA 1
ATOM 1378 C C . THR B 1 50 ? 4.068 -9.292 29.256 1.00 37.47 47 THR B C 1
ATOM 1379 O O . THR B 1 50 ? 4.783 -9.831 30.136 1.00 38.53 47 THR B O 1
ATOM 1383 N N . THR B 1 51 ? 4.329 -8.094 28.748 1.00 34.53 48 THR B N 1
ATOM 1384 C CA . THR B 1 51 ? 5.437 -7.302 29.128 1.00 32.69 48 THR B CA 1
ATOM 1385 C C . THR B 1 51 ? 5.254 -6.889 30.592 1.00 32.17 48 THR B C 1
ATOM 1386 O O . THR B 1 51 ? 6.228 -6.833 31.373 1.00 30.44 48 THR B O 1
ATOM 1390 N N . ILE B 1 52 ? 4.028 -6.503 30.944 1.00 32.18 49 ILE B N 1
ATOM 1391 C CA . ILE B 1 52 ? 3.741 -6.134 32.327 1.00 29.05 49 ILE B CA 1
ATOM 1392 C C . ILE B 1 52 ? 3.919 -7.324 33.255 1.00 29.76 49 ILE B C 1
ATOM 1393 O O . ILE B 1 52 ? 4.559 -7.196 34.297 1.00 29.38 49 ILE B O 1
ATOM 1398 N N . GLN B 1 53 ? 3.429 -8.488 32.856 1.00 32.27 50 GLN B N 1
ATOM 1399 C CA . GLN B 1 53 ? 3.597 -9.683 33.702 1.00 34.70 50 GLN B CA 1
ATOM 1400 C C . GLN B 1 53 ? 5.094 -9.985 33.921 1.00 32.32 50 GLN B C 1
ATOM 1401 O O . GLN B 1 53 ? 5.513 -10.368 35.024 1.00 32.44 50 GLN B O 1
ATOM 1407 N N . ARG B 1 54 ? 5.895 -9.823 32.869 1.00 31.59 51 ARG B N 1
ATOM 1408 C CA . ARG B 1 54 ? 7.337 -10.042 32.973 1.00 30.69 51 ARG B CA 1
ATOM 1409 C C . ARG B 1 54 ? 7.995 -9.065 33.955 1.00 31.34 51 ARG B C 1
ATOM 1410 O O . ARG B 1 54 ? 8.847 -9.451 34.764 1.00 28.94 51 ARG B O 1
ATOM 1418 N N . ALA B 1 55 ? 7.619 -7.759 33.871 1.00 28.48 52 ALA B N 1
ATOM 1419 C CA . ALA B 1 55 ? 8.174 -6.766 34.756 1.00 26.81 52 ALA B CA 1
ATOM 1420 C C . ALA B 1 55 ? 7.732 -7.080 36.197 1.00 24.75 52 ALA B C 1
ATOM 1421 O O . ALA B 1 55 ? 8.534 -7.005 37.120 1.00 25.63 52 ALA B O 1
ATOM 1423 N N . TYR B 1 56 ? 6.465 -7.438 36.379 1.00 26.16 53 TYR B N 1
ATOM 1424 C CA . TYR B 1 56 ? 5.934 -7.778 37.734 1.00 26.38 53 TYR B CA 1
ATOM 1425 C C . TYR B 1 56 ? 6.655 -9.036 38.329 1.00 28.03 53 TYR B C 1
ATOM 1426 O O . TYR B 1 56 ? 6.987 -9.053 39.528 1.00 28.58 53 TYR B O 1
ATOM 1435 N N . ALA B 1 57 ? 6.993 -9.981 37.446 1.00 29.97 54 ALA B N 1
ATOM 1436 C CA . ALA B 1 57 ? 7.745 -11.183 37.839 1.00 31.07 54 ALA B CA 1
ATOM 1437 C C . ALA B 1 57 ? 9.110 -10.816 38.364 1.00 29.51 54 ALA B C 1
ATOM 1438 O O . ALA B 1 57 ? 9.561 -11.366 39.369 1.00 32.11 54 ALA B O 1
ATOM 1440 N N . GLU B 1 58 ? 9.778 -9.851 37.734 1.00 29.11 55 GLU B N 1
ATOM 1441 C CA . GLU B 1 58 ? 11.065 -9.407 38.179 1.00 29.90 55 GLU B CA 1
ATOM 1442 C C . GLU B 1 58 ? 10.963 -8.711 39.538 1.00 29.46 55 GLU B C 1
ATOM 1443 O O . GLU B 1 58 ? 11.843 -8.861 40.437 1.00 29.27 55 GLU B O 1
ATOM 1449 N N . LEU B 1 59 ? 9.962 -7.858 39.657 1.00 25.94 56 LEU B N 1
ATOM 1450 C CA . LEU B 1 59 ? 9.729 -7.138 40.921 1.00 25.55 56 LEU B CA 1
ATOM 1451 C C . LEU B 1 59 ? 9.394 -8.092 42.091 1.00 26.06 56 LEU B C 1
ATOM 1452 O O . LEU B 1 59 ? 9.689 -7.808 43.246 1.00 28.58 56 LEU B O 1
ATOM 1457 N N . GLU B 1 60 ? 8.728 -9.197 41.801 1.00 27.57 57 GLU B N 1
ATOM 1458 C CA . GLU B 1 60 ? 8.405 -10.130 42.853 1.00 27.81 57 GLU B CA 1
ATOM 1459 C C . GLU B 1 60 ? 9.596 -10.991 43.241 1.00 30.73 57 GLU B C 1
ATOM 1460 O O . GLU B 1 60 ? 9.791 -11.267 44.410 1.00 31.59 57 GLU B O 1
ATOM 1466 N N . GLU B 1 61 ? 10.414 -11.367 42.266 1.00 33.96 58 GLU B N 1
ATOM 1467 C CA . GLU B 1 61 ? 11.638 -12.157 42.529 1.00 37.70 58 GLU B CA 1
ATOM 1468 C C . GLU B 1 61 ? 12.633 -11.373 43.390 1.00 38.91 58 GLU B C 1
ATOM 1469 O O . GLU B 1 61 ? 13.360 -11.973 44.190 1.00 34.72 58 GLU B O 1
ATOM 1475 N N . THR B 1 62 ? 12.651 -10.032 43.245 1.00 31.36 59 THR B N 1
ATOM 1476 C CA . THR B 1 62 ? 13.519 -9.162 43.983 1.00 32.84 59 THR B CA 1
ATOM 1477 C C . THR B 1 62 ? 12.869 -8.659 45.317 1.00 31.86 59 THR B C 1
ATOM 1478 O O . THR B 1 62 ? 13.467 -7.820 46.032 1.00 32.67 59 THR B O 1
ATOM 1482 N N . GLU B 1 63 ? 11.720 -9.225 45.663 1.00 30.56 60 GLU B N 1
ATOM 1483 C CA . GLU B 1 63 ? 11.052 -8.998 46.948 1.00 31.92 60 GLU B CA 1
ATOM 1484 C C . GLU B 1 63 ? 10.581 -7.550 47.095 1.00 30.16 60 GLU B C 1
ATOM 1485 O O . GLU B 1 63 ? 10.446 -7.038 48.193 1.00 30.24 60 GLU B O 1
ATOM 1491 N N . ILE B 1 64 ? 10.277 -6.924 45.974 1.00 27.02 61 ILE B N 1
ATOM 1492 C CA A ILE B 1 64 ? 9.661 -5.604 45.984 0.60 26.57 61 ILE B CA 1
ATOM 1493 C CA B ILE B 1 64 ? 9.675 -5.595 45.982 0.40 26.41 61 ILE B CA 1
ATOM 1494 C C . ILE B 1 64 ? 8.157 -5.631 46.070 1.00 26.83 61 ILE B C 1
ATOM 1495 O O . ILE B 1 64 ? 7.545 -4.775 46.744 1.00 26.27 61 ILE B O 1
ATOM 1504 N N . ILE B 1 65 ? 7.548 -6.569 45.378 1.0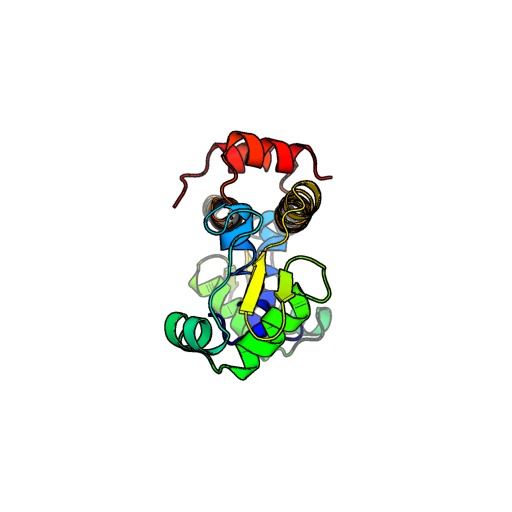0 26.59 62 ILE B N 1
ATOM 1505 C CA . ILE B 1 65 ? 6.113 -6.757 45.368 1.00 27.49 62 ILE B CA 1
ATOM 1506 C C . ILE B 1 65 ? 5.795 -8.212 45.694 1.00 27.48 62 ILE B C 1
ATOM 1507 O O . ILE B 1 65 ? 6.694 -9.088 45.600 1.00 27.41 62 ILE B O 1
ATOM 1512 N N . TYR B 1 66 ? 4.568 -8.369 46.163 1.00 27.20 63 TYR B N 1
ATOM 1513 C CA . TYR B 1 66 ? 3.959 -9.713 46.540 1.00 31.78 63 TYR B CA 1
ATOM 1514 C C . TYR B 1 66 ? 2.634 -9.875 45.834 1.00 29.67 63 TYR B C 1
ATOM 1515 O O . TYR B 1 66 ? 1.803 -8.945 45.742 1.00 28.19 63 TYR B O 1
ATOM 1524 N N . THR B 1 67 ? 2.363 -11.111 45.365 1.00 31.91 64 THR B N 1
ATOM 1525 C CA . THR B 1 67 ? 1.103 -11.458 44.765 1.00 32.57 64 THR B CA 1
ATOM 1526 C C . THR B 1 67 ? 0.207 -12.057 45.846 1.00 33.51 64 THR B C 1
ATOM 1527 O O . THR B 1 67 ? 0.673 -12.945 46.576 1.00 36.24 64 THR B O 1
ATOM 1531 N N . VAL B 1 68 ? -1.030 -11.602 45.898 1.00 32.29 65 VAL B N 1
ATOM 1532 C CA . VAL B 1 68 ? -2.048 -12.189 46.785 1.00 35.09 65 VAL B CA 1
ATOM 1533 C C . VAL B 1 68 ? -3.047 -12.850 45.800 1.00 36.17 65 VAL B C 1
ATOM 1534 O O . VAL B 1 68 ? -3.893 -12.160 45.200 1.00 35.53 65 VAL B O 1
ATOM 1538 N N . ARG B 1 69 ? -2.899 -14.167 45.616 1.00 43.28 66 ARG B N 1
ATOM 1539 C CA A ARG B 1 69 ? -3.694 -14.964 44.626 0.60 45.46 66 ARG B CA 1
ATOM 1540 C CA B ARG B 1 69 ? -3.644 -14.872 44.572 0.40 44.22 66 ARG B CA 1
ATOM 1541 C C . ARG B 1 69 ? -5.127 -14.510 44.603 1.00 43.72 66 ARG B C 1
ATOM 1542 O O . ARG B 1 69 ? -5.776 -14.487 45.637 1.00 42.60 66 ARG B O 1
ATOM 1557 N N . GLY B 1 70 ? -5.640 -14.145 43.444 1.00 43.41 67 GLY B N 1
ATOM 1558 C CA . GLY B 1 70 ? -7.025 -13.825 43.321 1.00 41.41 67 GLY B CA 1
ATOM 1559 C C . GLY B 1 70 ? -7.421 -12.472 43.730 1.00 39.88 67 GLY B C 1
ATOM 1560 O O . GLY B 1 70 ? -8.591 -12.113 43.584 1.00 40.97 67 GLY B O 1
ATOM 1561 N N . THR B 1 71 ? -6.493 -11.682 44.284 1.00 36.58 68 THR B N 1
ATOM 1562 C CA . THR B 1 71 ? -6.827 -10.330 44.741 1.00 34.04 68 THR B CA 1
ATOM 1563 C C . THR B 1 71 ? -6.000 -9.266 44.004 1.00 36.60 68 THR B C 1
ATOM 1564 O O . THR B 1 71 ? -6.550 -8.237 43.596 1.00 36.64 68 THR B O 1
ATOM 1568 N N . GLY B 1 72 ? -4.688 -9.495 43.923 1.00 36.23 69 GLY B N 1
ATOM 1569 C CA . GLY B 1 72 ? -3.791 -8.533 43.280 1.00 37.53 69 GLY B CA 1
ATOM 1570 C C . GLY B 1 72 ? -2.349 -8.535 43.744 1.00 34.89 69 GLY B C 1
ATOM 1571 O O . GLY B 1 72 ? -1.851 -9.503 44.296 1.00 34.44 69 GLY B O 1
ATOM 1572 N N . LYS B 1 73 ? -1.651 -7.438 43.444 1.00 31.94 70 LYS B N 1
ATOM 1573 C CA . LYS B 1 73 ? -0.249 -7.344 43.801 1.00 31.91 70 LYS B CA 1
ATOM 1574 C C . LYS B 1 73 ? -0.100 -6.169 44.720 1.00 27.55 70 LYS B C 1
ATOM 1575 O O . LYS B 1 73 ? -0.780 -5.132 44.492 1.00 28.01 70 LYS B O 1
ATOM 1581 N N . TYR B 1 74 ? 0.763 -6.328 45.705 1.00 25.18 71 TYR B N 1
ATOM 1582 C CA . TYR B 1 74 ? 0.972 -5.357 46.713 1.00 24.77 71 TYR B CA 1
ATOM 1583 C C . TYR B 1 74 ? 2.478 -4.989 46.797 1.00 23.73 71 TYR B C 1
ATOM 1584 O O . TYR B 1 74 ? 3.355 -5.864 46.730 1.00 26.34 71 TYR B O 1
ATOM 1593 N N . LEU B 1 75 ? 2.778 -3.714 47.037 1.00 24.44 72 LEU B N 1
ATOM 1594 C CA . LEU B 1 75 ? 4.112 -3.264 47.423 1.00 23.44 72 LEU B CA 1
ATOM 1595 C C . LEU B 1 75 ? 4.488 -3.856 48.755 1.00 26.03 72 LEU B C 1
ATOM 1596 O O . LEU B 1 75 ? 3.606 -3.924 49.691 1.00 26.74 72 LEU B O 1
ATOM 1601 N N . THR B 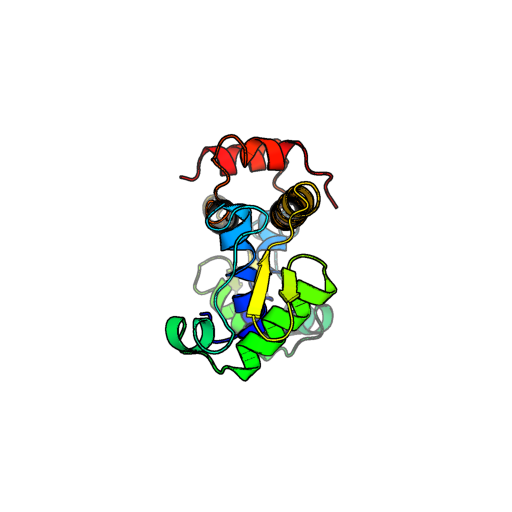1 76 ? 5.706 -4.329 48.844 1.00 23.82 73 THR B N 1
ATOM 1602 C CA . THR B 1 76 ? 6.237 -4.732 50.111 1.00 27.08 73 THR B CA 1
ATOM 1603 C C . THR B 1 76 ? 5.849 -3.828 51.281 1.00 29.93 73 THR B C 1
ATOM 1604 O O . THR B 1 76 ? 5.838 -2.611 51.179 1.00 26.14 73 THR B O 1
ATOM 1608 N N . GLU B 1 77 ? 5.549 -4.455 52.436 1.00 29.36 74 GLU B N 1
ATOM 1609 C CA . GLU B 1 77 ? 5.395 -3.706 53.706 1.00 29.79 74 GLU B CA 1
ATOM 1610 C C . GLU B 1 77 ? 6.689 -3.330 54.361 1.00 29.57 74 GLU B C 1
ATOM 1611 O O . GLU B 1 77 ? 6.715 -2.518 55.296 1.00 32.99 74 GLU B O 1
ATOM 1617 N N . ASP B 1 78 ? 7.797 -3.909 53.890 1.00 30.38 75 ASP B N 1
ATOM 1618 C CA . ASP B 1 78 ? 9.085 -3.762 54.517 1.00 31.26 75 ASP B CA 1
ATOM 1619 C C . ASP B 1 78 ? 9.721 -2.440 54.074 1.00 31.65 75 ASP B C 1
ATOM 1620 O O . ASP B 1 78 ? 10.200 -2.292 52.922 1.00 29.46 75 ASP B O 1
ATOM 1625 N N . LYS B 1 79 ? 9.701 -1.480 54.997 1.00 33.18 76 LYS B N 1
ATOM 1626 C CA . LYS B 1 79 ? 10.290 -0.167 54.708 1.00 34.46 76 LYS B CA 1
ATOM 1627 C C . LYS B 1 79 ? 11.788 -0.238 54.469 1.00 31.86 76 LYS B C 1
ATOM 1628 O O . LYS B 1 79 ? 12.302 0.590 53.712 1.00 30.99 76 LYS B O 1
ATOM 1634 N N . ARG B 1 80 ? 12.487 -1.225 55.031 1.00 32.48 77 ARG B N 1
ATOM 1635 C CA A ARG B 1 80 ? 13.915 -1.372 54.763 0.60 33.94 77 ARG B CA 1
ATOM 1636 C CA B ARG B 1 80 ? 13.921 -1.395 54.776 0.40 33.02 77 ARG B CA 1
ATOM 1637 C C . ARG B 1 80 ? 14.206 -1.777 53.328 1.00 30.77 77 ARG B C 1
ATOM 1638 O O . ARG B 1 80 ? 15.236 -1.355 52.745 1.00 29.24 77 ARG B O 1
ATOM 1653 N N . ARG B 1 81 ? 13.310 -2.585 52.756 1.00 29.37 78 ARG B N 1
ATOM 1654 C CA . ARG B 1 81 ? 13.451 -3.021 51.389 1.00 28.53 78 ARG B CA 1
ATOM 1655 C C . ARG B 1 81 ? 13.274 -1.878 50.411 1.00 27.31 78 ARG B C 1
ATOM 1656 O O . ARG B 1 81 ? 14.027 -1.725 49.404 1.00 27.22 78 ARG B O 1
ATOM 1664 N N . ILE B 1 82 ? 12.348 -0.981 50.731 1.00 25.06 79 ILE B N 1
ATOM 1665 C CA . ILE B 1 82 ? 12.139 0.215 49.954 1.00 25.43 79 ILE B CA 1
ATOM 1666 C C . ILE B 1 82 ? 13.343 1.175 50.053 1.00 25.61 79 ILE B C 1
ATOM 1667 O O . ILE B 1 82 ? 13.788 1.728 49.038 1.00 25.64 79 ILE B O 1
ATOM 1672 N N . GLU B 1 83 ? 13.857 1.349 51.268 1.00 26.31 80 GLU B N 1
ATOM 1673 C CA . GLU B 1 83 ? 15.064 2.161 51.483 1.00 28.59 80 GLU B CA 1
ATOM 1674 C C . GLU B 1 83 ? 16.228 1.558 50.675 1.00 27.46 80 GLU B C 1
ATOM 1675 O O . GLU B 1 83 ? 17.009 2.319 50.016 1.00 26.13 80 GLU B O 1
ATOM 1681 N N . GLN B 1 84 ? 16.356 0.222 50.674 1.00 26.50 81 GLN B N 1
ATOM 1682 C CA . GLN B 1 84 ? 17.427 -0.449 49.944 1.00 27.60 81 GLN B CA 1
ATOM 1683 C C . GLN B 1 84 ? 17.257 -0.224 48.439 1.00 27.19 81 GLN B C 1
ATOM 1684 O O . GLN B 1 84 ? 18.248 -0.037 47.718 1.00 26.83 81 GLN B O 1
ATOM 1690 N N . LEU B 1 85 ? 16.021 -0.216 47.953 1.00 24.29 82 LEU B N 1
ATOM 1691 C CA . LEU B 1 85 ? 15.791 0.060 46.536 1.00 24.13 82 LEU B CA 1
ATOM 1692 C C . LEU B 1 85 ? 16.258 1.450 46.127 1.00 23.01 82 LEU B C 1
ATOM 1693 O O . LEU B 1 85 ? 16.950 1.617 45.073 1.00 22.22 82 LEU B O 1
ATOM 1698 N N . GLU B 1 86 ? 15.873 2.453 46.908 1.00 22.54 83 GLU B N 1
ATOM 1699 C CA . GLU B 1 86 ? 16.350 3.831 46.628 1.00 23.76 83 GLU B CA 1
ATOM 1700 C C . GLU B 1 86 ? 17.842 3.904 46.650 1.00 24.47 83 GLU B C 1
ATOM 1701 O O . GLU B 1 86 ? 18.458 4.472 45.693 1.00 23.06 83 GLU B O 1
ATOM 1707 N N . ASN B 1 87 ? 18.445 3.371 47.705 1.00 23.09 84 ASN B N 1
ATOM 1708 C CA . ASN B 1 87 ? 19.928 3.345 47.807 1.00 25.45 84 ASN B CA 1
ATOM 1709 C C . ASN B 1 87 ? 20.585 2.665 46.656 1.00 25.79 84 ASN B C 1
ATOM 1710 O O . ASN B 1 87 ? 21.558 3.215 46.099 1.00 25.46 84 ASN B O 1
ATOM 1715 N N . ASP B 1 88 ? 20.077 1.518 46.220 1.00 22.99 85 ASP B N 1
ATOM 1716 C CA . ASP B 1 88 ? 20.697 0.781 45.147 1.00 25.58 85 ASP B CA 1
ATOM 1717 C C . ASP B 1 88 ? 20.650 1.559 43.803 1.00 23.97 85 ASP B C 1
ATOM 1718 O O . ASP B 1 88 ? 21.645 1.608 43.017 1.00 23.72 85 ASP B O 1
ATOM 1723 N N . ILE B 1 89 ? 19.493 2.152 43.541 1.00 21.51 86 ILE B N 1
ATOM 1724 C CA . ILE B 1 89 ? 19.295 2.877 42.312 1.00 21.12 86 ILE B CA 1
ATOM 1725 C C . ILE B 1 89 ? 20.173 4.141 42.294 1.00 20.31 86 ILE B C 1
ATOM 1726 O O . ILE B 1 89 ? 20.874 4.416 41.261 1.00 21.47 86 ILE B O 1
ATOM 1731 N N . ALA B 1 90 ? 20.118 4.904 43.377 1.00 21.07 87 ALA B N 1
ATOM 1732 C CA . ALA B 1 90 ? 20.876 6.195 43.460 1.00 21.17 87 ALA B CA 1
ATOM 1733 C C . ALA B 1 90 ? 22.379 5.904 43.433 1.00 21.59 87 ALA B C 1
ATOM 1734 O O . ALA B 1 90 ? 23.163 6.619 42.772 1.00 20.17 87 ALA B O 1
ATOM 1736 N N . LYS B 1 91 ? 22.804 4.844 44.096 1.00 21.62 88 LYS B N 1
ATOM 1737 C CA . LYS B 1 91 ? 24.227 4.542 44.137 1.00 23.10 88 LYS B CA 1
ATOM 1738 C C . LYS B 1 91 ? 24.726 4.194 42.741 1.00 23.78 88 LYS B C 1
ATOM 1739 O O . LYS B 1 91 ? 25.798 4.631 42.333 1.00 24.66 88 LYS B O 1
ATOM 1745 N N . GLN B 1 92 ? 23.975 3.405 41.976 1.00 22.42 89 GLN B N 1
ATOM 1746 C CA . GLN B 1 92 ? 24.395 3.044 40.653 1.00 24.90 89 GLN B CA 1
ATOM 1747 C C . GLN B 1 92 ? 24.395 4.212 39.716 1.00 22.05 89 GLN B C 1
ATOM 1748 O O . GLN B 1 92 ? 25.384 4.404 38.942 1.00 21.21 89 GLN B O 1
ATOM 1754 N N . LEU B 1 93 ? 23.375 5.088 39.797 1.00 19.73 90 LEU B N 1
ATOM 1755 C CA . LEU B 1 93 ? 23.393 6.255 38.927 1.00 19.71 90 LEU B CA 1
ATOM 1756 C C . LEU B 1 93 ? 24.658 7.127 39.252 1.00 19.18 90 LEU B C 1
ATOM 1757 O O . LEU B 1 93 ? 25.330 7.674 38.353 1.00 20.55 90 LEU B O 1
ATOM 1762 N N . THR B 1 94 ? 24.907 7.278 40.526 1.00 18.43 91 THR B N 1
ATOM 1763 C CA . THR B 1 94 ? 26.012 8.148 40.983 1.00 19.24 91 THR B CA 1
ATOM 1764 C C . THR B 1 94 ? 27.358 7.519 40.611 1.00 20.16 91 THR B C 1
ATOM 1765 O O . THR B 1 94 ? 28.248 8.228 40.089 1.00 20.16 91 THR B O 1
ATOM 1769 N N . GLU B 1 95 ? 27.548 6.243 40.907 1.00 20.42 92 GLU B N 1
ATOM 1770 C CA . GLU B 1 95 ? 28.800 5.594 40.486 1.00 23.64 92 GLU B CA 1
ATOM 1771 C C . GLU B 1 95 ? 29.037 5.747 39.001 1.00 24.66 92 GLU B C 1
ATOM 1772 O O . GLU B 1 95 ? 30.191 5.991 38.581 1.00 23.30 92 GLU B O 1
ATOM 1778 N N . ASN B 1 96 ? 28.013 5.477 38.182 1.00 22.93 93 ASN B N 1
ATOM 1779 C CA . ASN B 1 96 ? 28.170 5.595 36.761 1.00 22.55 93 ASN B CA 1
ATOM 1780 C C . ASN B 1 96 ? 28.545 7.000 36.326 1.00 20.20 93 ASN B C 1
ATOM 1781 O O . ASN B 1 96 ? 29.449 7.153 35.484 1.00 21.07 93 ASN B O 1
ATOM 1786 N N . PHE B 1 97 ? 27.866 7.992 36.881 1.00 19.66 94 PHE B N 1
ATOM 1787 C CA . PHE B 1 97 ? 28.187 9.390 36.599 1.00 19.40 94 PHE B CA 1
ATOM 1788 C C . PHE B 1 97 ? 29.625 9.740 36.950 1.00 19.40 94 PHE B C 1
ATOM 1789 O O . PHE B 1 97 ? 30.351 10.319 36.117 1.00 19.64 94 PHE B O 1
ATOM 1797 N N . ILE B 1 98 ? 30.026 9.406 38.171 1.00 18.79 95 ILE B N 1
ATOM 1798 C CA . ILE B 1 98 ? 31.414 9.752 38.620 1.00 19.72 95 ILE B CA 1
ATOM 1799 C C . ILE B 1 98 ? 32.399 9.015 37.705 1.00 21.34 95 ILE B C 1
ATOM 1800 O O . ILE B 1 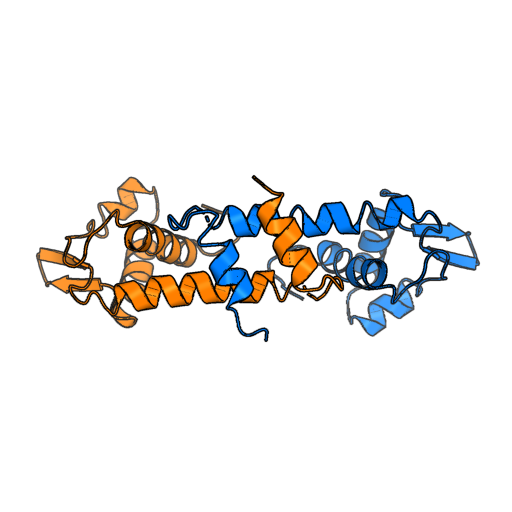98 ? 33.417 9.612 37.310 1.00 21.18 95 ILE B O 1
ATOM 1805 N N . SER B 1 99 ? 32.098 7.782 37.322 1.00 22.06 96 SER B N 1
ATOM 1806 C CA A SER B 1 99 ? 32.950 7.012 36.412 0.70 24.54 96 SER B CA 1
ATOM 1807 C CA B SER B 1 99 ? 32.975 7.026 36.427 0.30 23.98 96 SER B CA 1
ATOM 1808 C C . SER B 1 99 ? 33.116 7.731 35.087 1.00 23.68 96 SER B C 1
ATOM 1809 O O . SER B 1 99 ? 34.234 7.885 34.574 1.00 22.58 96 SER B O 1
ATOM 1814 N N . GLU B 1 100 ? 32.011 8.173 34.502 1.00 21.58 97 GLU B N 1
ATOM 1815 C CA . GLU B 1 100 ? 32.077 8.804 33.239 1.00 22.58 97 GLU B CA 1
ATOM 1816 C C . GLU B 1 100 ? 32.828 10.163 33.286 1.00 20.88 97 GLU B C 1
ATOM 1817 O O . GLU B 1 100 ? 33.571 10.500 32.315 1.00 22.43 97 GLU B O 1
ATOM 1831 N N . SER B 1 102 ? 35.109 10.960 35.522 1.00 20.73 99 SER B N 1
ATOM 1832 C CA . SER B 1 102 ? 36.512 10.613 35.845 1.00 23.63 99 SER B CA 1
ATOM 1833 C C . SER B 1 102 ? 37.252 10.221 34.583 1.00 25.52 99 SER B C 1
ATOM 1834 O O . SER B 1 102 ? 38.445 10.485 34.418 1.00 24.42 99 SER B O 1
ATOM 1837 N N . LYS B 1 103 ? 36.580 9.570 33.669 1.00 23.55 100 LYS B N 1
ATOM 1838 C CA . LYS B 1 103 ? 37.213 9.213 32.390 1.00 28.78 100 LYS B CA 1
ATOM 1839 C C . LYS B 1 103 ? 37.601 10.387 31.560 1.00 28.19 100 LYS B C 1
ATOM 1840 O O . LYS B 1 103 ? 38.469 10.261 30.720 1.00 28.70 100 LYS B O 1
ATOM 1846 N N . LEU B 1 104 ? 36.987 11.541 31.770 1.00 23.91 101 LEU B N 1
ATOM 1847 C CA . LEU B 1 104 ? 37.331 12.775 31.096 1.00 23.55 101 LEU B CA 1
ATOM 1848 C C . LEU B 1 104 ? 38.416 13.574 31.889 1.00 24.00 101 LEU B C 1
ATOM 1849 O O . LEU B 1 104 ? 38.751 14.698 31.512 1.00 25.10 101 LEU B O 1
ATOM 1854 N N . GLY B 1 105 ? 38.880 12.998 32.983 1.00 24.35 102 GLY B N 1
ATOM 1855 C CA . GLY B 1 105 ? 39.907 13.658 33.832 1.00 24.03 102 GLY B CA 1
ATOM 1856 C C . GLY B 1 105 ? 39.363 14.618 34.869 1.00 23.75 102 GLY B C 1
ATOM 1857 O O . GLY B 1 105 ? 40.149 15.366 35.473 1.00 24.18 102 GLY B O 1
ATOM 1858 N N . ILE B 1 106 ? 38.042 14.665 35.101 1.00 19.78 103 ILE B N 1
ATOM 1859 C CA . ILE B 1 106 ? 37.464 15.701 35.933 1.00 19.77 103 ILE B CA 1
ATOM 1860 C C . ILE B 1 106 ? 37.466 15.168 37.353 1.00 19.68 103 ILE B C 1
ATOM 1861 O O . ILE B 1 106 ? 36.913 14.105 37.661 1.00 21.43 103 ILE B O 1
ATOM 1866 N N . ASN B 1 107 ? 38.111 15.928 38.242 1.00 19.38 104 ASN B N 1
ATOM 1867 C CA . ASN B 1 107 ? 38.266 15.481 39.646 1.00 20.10 104 ASN B CA 1
ATOM 1868 C C . ASN B 1 107 ? 36.993 15.655 40.423 1.00 19.27 104 ASN B C 1
ATOM 1869 O O . ASN B 1 107 ? 36.020 16.279 39.978 1.00 19.20 104 ASN B O 1
ATOM 1874 N N . LYS B 1 108 ? 36.967 15.151 41.645 1.00 20.13 105 LYS B N 1
ATOM 1875 C CA . LYS B 1 108 ? 35.744 15.155 42.393 1.00 20.35 105 LYS B CA 1
ATOM 1876 C C . LYS B 1 108 ? 35.235 16.551 42.688 1.00 20.08 105 LYS B C 1
ATOM 1877 O O . LYS B 1 108 ? 34.013 16.831 42.707 1.00 19.46 105 LYS B O 1
ATOM 1883 N N . GLU B 1 109 ? 36.163 17.451 43.076 1.00 19.97 106 GLU B N 1
ATOM 1884 C CA . GLU B 1 109 ? 35.758 18.817 43.333 1.00 21.18 106 GLU B CA 1
ATOM 1885 C C . GLU B 1 109 ? 35.088 19.494 42.134 1.00 20.09 106 GLU B C 1
ATOM 1886 O O . GLU B 1 109 ? 34.121 20.213 42.302 1.00 19.29 106 GLU B O 1
ATOM 1892 N N . LYS B 1 110 ? 35.582 19.217 40.954 1.00 19.05 107 LYS B N 1
ATOM 1893 C CA . LYS B 1 110 ? 35.027 19.794 39.724 1.00 18.91 107 LYS B CA 1
ATOM 1894 C C . LYS B 1 110 ? 33.687 19.085 39.306 1.00 18.50 107 LYS B C 1
ATOM 1895 O O . LYS B 1 110 ? 32.808 19.717 38.762 1.00 20.18 107 LYS B O 1
ATOM 1901 N N . ILE B 1 111 ? 33.600 17.829 39.648 1.00 17.09 108 ILE B N 1
ATOM 1902 C CA . ILE B 1 111 ? 32.333 17.084 39.490 1.00 18.95 108 ILE B CA 1
ATOM 1903 C C . ILE B 1 111 ? 31.252 17.762 40.329 1.00 18.82 108 ILE B C 1
ATOM 1904 O O . ILE B 1 111 ? 30.138 18.011 39.831 1.00 18.61 108 ILE B O 1
ATOM 1909 N N . ILE B 1 112 ? 31.549 18.006 41.578 1.00 18.95 109 ILE B N 1
ATOM 1910 C CA . ILE B 1 112 ? 30.633 18.683 42.484 1.00 20.17 109 ILE B CA 1
ATOM 1911 C C . ILE B 1 112 ? 30.267 20.050 41.941 1.00 19.32 109 ILE B C 1
ATOM 1912 O O . ILE B 1 112 ? 29.098 20.486 41.977 1.00 19.15 109 ILE B O 1
ATOM 1917 N N . ALA B 1 113 ? 31.285 20.802 41.465 1.00 17.57 110 ALA B N 1
ATOM 1918 C CA . ALA B 1 113 ? 31.034 22.074 40.800 1.00 19.43 110 ALA B CA 1
ATOM 1919 C C . ALA B 1 113 ? 29.989 21.982 39.653 1.00 18.70 110 ALA B C 1
ATOM 1920 O O . ALA B 1 113 ? 29.060 22.836 39.585 1.00 20.11 110 ALA B O 1
ATOM 1922 N N . TRP B 1 114 ? 30.182 21.004 38.781 1.00 19.15 111 TRP B N 1
ATOM 1923 C CA . TRP B 1 114 ? 29.233 20.760 37.685 1.00 18.76 111 TRP B CA 1
ATOM 1924 C C . TRP B 1 114 ? 27.776 20.512 38.235 1.00 19.11 111 TRP B C 1
ATOM 1925 O O . TRP B 1 114 ? 26.823 21.047 37.725 1.00 20.39 111 TRP B O 1
ATOM 1936 N N . VAL B 1 115 ? 27.685 19.657 39.245 1.00 18.04 112 VAL B N 1
ATOM 1937 C CA . VAL B 1 115 ? 26.352 19.295 39.783 1.00 19.62 112 VAL B CA 1
ATOM 1938 C C . VAL B 1 115 ? 25.696 20.517 40.390 1.00 22.30 112 VAL B C 1
ATOM 1939 O O . VAL B 1 115 ? 24.475 20.746 40.211 1.00 22.07 112 VAL B O 1
ATOM 1943 N N . LYS B 1 116 ? 26.479 21.355 41.103 1.00 20.32 113 LYS B N 1
ATOM 1944 C CA . LYS B 1 116 ? 25.938 22.593 41.652 1.00 23.16 113 LYS B CA 1
ATOM 1945 C C . LYS B 1 116 ? 25.484 23.563 40.613 1.00 24.75 113 LYS B C 1
ATOM 1946 O O . LYS B 1 116 ? 24.448 24.255 40.770 1.00 27.32 113 LYS B O 1
ATOM 1952 N N . LYS B 1 117 ? 26.218 23.652 39.525 1.00 23.84 114 LYS B N 1
ATOM 1953 C CA . LYS B 1 117 ? 25.939 24.605 38.475 1.00 25.80 114 LYS B CA 1
ATOM 1954 C C . LYS B 1 117 ? 24.710 24.278 37.702 1.00 28.14 114 LYS B C 1
ATOM 1955 O O . LYS B 1 117 ? 23.927 25.190 37.339 1.00 29.75 114 LYS B O 1
ATOM 1961 N N . VAL B 1 118 ? 24.561 23.022 37.332 1.00 25.37 115 VAL B N 1
ATOM 1962 C CA . VAL B 1 118 ? 23.517 22.634 36.401 1.00 27.74 115 VAL B CA 1
ATOM 1963 C C . VAL B 1 118 ? 22.098 22.605 37.038 1.00 32.16 115 VAL B C 1
ATOM 1964 O O . VAL B 1 118 ? 21.858 21.956 38.040 1.00 31.59 115 VAL B O 1
ATOM 1968 N N . GLU B 1 119 ? 21.154 23.327 36.445 1.00 38.20 116 GLU B N 1
ATOM 1969 C CA . GLU B 1 119 ? 19.790 23.349 37.075 1.00 49.84 116 GLU B CA 1
ATOM 1970 C C . GLU B 1 119 ? 18.914 22.144 36.675 1.00 49.55 116 GLU B C 1
ATOM 1971 O O . GLU B 1 119 ? 18.603 21.971 35.506 1.00 61.95 116 GLU B O 1
#

InterPro domains:
  IPR000524 Transcription regulator HTH, GntR [PF00392] (10-69)
  IPR000524 Transcription regulator HTH, GntR [PS50949] (7-75)
  IPR000524 Transcription regulator HTH, GntR [SM00345] (13-72)
  IPR000524 Transcription regulator HTH, GntR [cd07377] (8-69)
  IPR036388 Winged helix-like DNA-binding domain superfamily [G3DSA:1.10.10.10] (1-74)
  IPR036390 Winged helix DNA-binding domain superfamily [SSF46785] (2-82)

Foldseek 3Di:
DDPVDDPLVVVLVVVLVCLLVPVPAAFDFDDDLVVVCVVVVHDSVSSVVNVVVCVVLVQKDADPPPGITGHNDVVSSVVSVVVVVVVVVVVLVVVVVVVQDPVNSVVCVVPDDDD/DDPPDDPLVVVLVVVLVCLLVPVDDAFAFDDALVRVCVVVVHDSVSSVVSVVVCVVLVQWDADPPPGITGHNDVVSSVVSNVVVVVVVVVVLVVVVVVVQDPVVVVVVVVPDD

CATH classification: 1.10.10.10 (+1 more: 1.10.287.2110)

Nearest PDB structures (foldseek):
  4r1h-assembly1_B  TM=9.918E-01  e=9.238E-19  Listeria monocytogenes EGD-e
  3by6-assembly3_C  TM=7.935E-01  e=1.916E-08  Oenococcus oeni PSU-1
  3tqn-assembly2_B  TM=7.480E-01  e=2.020E-06  Coxiella burnetii
  4n0b-assembly2_C  TM=9.032E-01  e=2.369E-05  Bacillus subtilis
  4tv7-assembly2_C  TM=8.971E-01  e=3.775E-05  Bacillus subtilis subsp. subtilis str. 168

Organism: Listeria monocytogenes serovar 1/2a (strain ATCC BAA-679 / EGD-e) (NCBI:txid169963)

B-factor: mean 36.3, std 14.65, range [16.71, 112.45]